Protein AF-A0A1A8DKH9-F1 (afdb_monomer_lite)

Structure (mmCIF, N/CA/C/O backbone):
data_AF-A0A1A8DKH9-F1
#
_entry.id   AF-A0A1A8DKH9-F1
#
loop_
_atom_site.group_PDB
_atom_site.id
_atom_site.type_symbol
_atom_site.label_atom_id
_atom_site.label_alt_id
_atom_site.label_comp_id
_atom_site.label_asym_id
_atom_site.label_entity_id
_atom_site.label_seq_id
_atom_site.pdbx_PDB_ins_code
_atom_site.Cartn_x
_atom_site.Cartn_y
_atom_site.Cartn_z
_atom_site.occupancy
_atom_site.B_iso_or_equiv
_atom_site.auth_seq_id
_atom_site.auth_comp_id
_atom_site.auth_asym_id
_atom_site.auth_atom_id
_atom_site.pdbx_PDB_model_num
ATOM 1 N N . GLN A 1 1 ? 11.384 -16.183 19.700 1.00 51.75 1 GLN A N 1
ATOM 2 C CA . GLN A 1 1 ? 10.561 -16.227 20.930 1.00 51.75 1 GLN A CA 1
ATOM 3 C C . GLN A 1 1 ? 9.870 -14.892 21.208 1.00 51.75 1 GLN A C 1
ATOM 5 O O . GLN A 1 1 ? 8.657 -14.890 21.308 1.00 51.75 1 GLN A O 1
ATOM 10 N N . ASN A 1 2 ? 10.587 -13.758 21.209 1.00 63.50 2 ASN A N 1
ATOM 11 C CA . ASN A 1 2 ? 10.010 -12.430 21.496 1.00 63.50 2 ASN A CA 1
ATOM 12 C C . ASN A 1 2 ? 8.868 -12.003 20.531 1.00 63.50 2 ASN A C 1
ATOM 14 O O . ASN A 1 2 ? 7.828 -11.527 20.964 1.00 63.50 2 ASN A O 1
ATOM 18 N N . LEU A 1 3 ? 9.007 -12.283 19.227 1.00 67.25 3 LEU A N 1
ATOM 19 C CA . LEU A 1 3 ? 8.018 -11.900 18.202 1.00 67.25 3 LEU A CA 1
ATOM 20 C C . LEU A 1 3 ? 6.673 -12.638 18.300 1.00 67.25 3 LEU A C 1
ATOM 22 O O . LEU A 1 3 ? 5.627 -12.059 18.020 1.00 67.25 3 LEU A O 1
ATOM 26 N N . TYR A 1 4 ? 6.703 -13.912 18.695 1.00 71.00 4 TYR A N 1
ATOM 27 C CA . TYR A 1 4 ? 5.496 -14.720 18.875 1.00 71.00 4 TYR A CA 1
ATOM 28 C C . TYR A 1 4 ? 4.674 -14.195 20.061 1.00 71.00 4 TYR A C 1
ATOM 30 O O . TYR A 1 4 ? 3.464 -14.017 19.946 1.00 71.00 4 TYR A O 1
ATOM 38 N N . CYS A 1 5 ? 5.357 -13.816 21.147 1.00 83.56 5 CYS A N 1
ATOM 39 C CA . CYS A 1 5 ? 4.724 -13.190 22.302 1.00 83.56 5 CYS A CA 1
ATOM 40 C C . CYS A 1 5 ? 4.046 -11.859 21.938 1.00 83.56 5 CYS A C 1
ATOM 42 O O . CYS A 1 5 ? 2.943 -11.597 22.407 1.00 83.56 5 CYS A O 1
ATOM 44 N N . SER A 1 6 ? 4.653 -11.031 21.075 1.00 86.69 6 SER A N 1
ATOM 45 C CA . SER A 1 6 ? 4.045 -9.760 20.648 1.00 86.69 6 SER A CA 1
ATOM 46 C C . SER A 1 6 ? 2.695 -9.946 19.949 1.00 86.69 6 SER A C 1
ATOM 48 O O . SER A 1 6 ? 1.770 -9.174 20.196 1.00 86.69 6 SER A O 1
ATOM 50 N N . TRP A 1 7 ? 2.563 -10.964 19.094 1.00 90.75 7 TRP A N 1
ATOM 51 C CA . TRP A 1 7 ? 1.296 -11.264 18.422 1.00 90.75 7 TRP A CA 1
ATOM 52 C C . TRP A 1 7 ? 0.216 -11.714 19.409 1.00 90.75 7 TRP A C 1
ATOM 54 O O . TRP A 1 7 ? -0.883 -11.160 19.402 1.00 90.75 7 TRP A O 1
ATOM 64 N N . GLU A 1 8 ? 0.535 -12.667 20.289 1.00 92.25 8 GLU A N 1
ATOM 65 C CA . GLU A 1 8 ? -0.415 -13.165 21.293 1.00 92.25 8 GLU A CA 1
ATOM 66 C C . GLU A 1 8 ? -0.870 -12.056 22.246 1.00 92.25 8 GLU A C 1
ATOM 68 O O . GLU A 1 8 ? -2.050 -11.981 22.586 1.00 92.25 8 GLU A O 1
ATOM 73 N N . LEU A 1 9 ? 0.037 -11.153 22.631 1.00 93.06 9 LEU A N 1
ATOM 74 C CA . LEU A 1 9 ? -0.292 -10.000 23.467 1.00 93.06 9 LEU A CA 1
ATOM 75 C C . LEU A 1 9 ? -1.238 -9.027 22.759 1.00 93.06 9 LEU A C 1
ATOM 77 O O . LEU A 1 9 ? -2.206 -8.582 23.371 1.00 93.06 9 LEU A O 1
ATOM 81 N N . ILE A 1 10 ? -1.001 -8.721 21.479 1.00 93.00 10 ILE A N 1
ATOM 82 C CA . ILE A 1 10 ? -1.874 -7.835 20.694 1.00 93.00 10 ILE A CA 1
ATOM 83 C C . ILE A 1 10 ? -3.260 -8.468 20.487 1.00 93.00 10 ILE A C 1
ATOM 85 O O . ILE A 1 10 ? -4.271 -7.783 20.640 1.00 93.00 10 ILE A O 1
ATOM 89 N N . GLN A 1 11 ? -3.331 -9.775 20.218 1.00 92.75 11 GLN A N 1
ATOM 90 C CA . GLN A 1 11 ? -4.607 -10.495 20.126 1.00 92.75 11 GLN A CA 1
ATOM 91 C C . GLN A 1 11 ? -5.348 -10.577 21.465 1.00 92.75 11 GLN A C 1
ATOM 93 O O . GLN A 1 11 ? -6.572 -10.462 21.518 1.00 92.75 11 GLN A O 1
ATOM 98 N N . LEU A 1 12 ? -4.634 -10.818 22.566 1.00 94.56 12 LEU A N 1
ATOM 99 C CA . LEU A 1 12 ? -5.246 -10.841 23.891 1.00 94.56 12 LEU A CA 1
ATOM 100 C C . LEU A 1 12 ? -5.779 -9.452 24.250 1.00 94.56 12 LEU A C 1
ATOM 102 O O . LEU A 1 12 ? -6.905 -9.333 24.734 1.00 94.56 12 LEU A O 1
ATOM 106 N N . TRP A 1 13 ? -4.993 -8.411 23.971 1.00 95.62 13 TRP A N 1
ATOM 107 C CA . TRP A 1 13 ? -5.396 -7.024 24.151 1.00 95.62 13 TRP A CA 1
ATOM 108 C C . TRP A 1 13 ? -6.662 -6.695 23.355 1.00 95.62 13 TRP A C 1
ATOM 110 O O . TRP A 1 13 ? -7.590 -6.145 23.944 1.00 95.62 13 TRP A O 1
ATOM 120 N N . SER A 1 14 ? -6.760 -7.082 22.076 1.00 94.00 14 SER A N 1
ATOM 121 C CA . SER A 1 14 ? -7.948 -6.782 21.262 1.00 94.00 14 SER A CA 1
ATOM 122 C C . SER A 1 14 ? -9.213 -7.407 21.851 1.00 94.00 14 SER A C 1
ATOM 124 O O . SER A 1 14 ? -10.226 -6.729 22.022 1.00 94.00 14 SER A O 1
ATOM 126 N N . LYS A 1 15 ? -9.135 -8.673 22.278 1.00 93.81 15 LYS A N 1
ATOM 127 C CA . LYS A 1 15 ? -10.252 -9.381 22.919 1.00 93.81 15 LYS A CA 1
ATOM 128 C C . LYS A 1 15 ? -10.643 -8.767 24.261 1.00 93.81 15 LYS A C 1
ATOM 130 O O . LYS A 1 15 ? -11.828 -8.707 24.584 1.00 93.81 15 LYS A O 1
ATOM 135 N N . LEU A 1 16 ? -9.671 -8.332 25.065 1.00 94.44 16 LEU A N 1
ATOM 136 C CA . LEU A 1 16 ? -9.943 -7.637 26.326 1.00 94.44 16 LEU A CA 1
ATOM 137 C C . LEU A 1 16 ? -10.576 -6.267 26.076 1.00 94.44 16 LEU A C 1
ATOM 139 O O . LEU A 1 16 ? -11.560 -5.936 26.732 1.00 94.44 16 LEU A O 1
ATOM 143 N N . GLN A 1 17 ? -10.079 -5.515 25.094 1.00 94.12 17 GLN A N 1
ATOM 144 C CA . GLN A 1 17 ? -10.645 -4.228 24.705 1.00 94.12 17 GLN A CA 1
ATOM 145 C C . GLN A 1 17 ? -12.105 -4.381 24.268 1.00 94.12 17 GLN A C 1
ATOM 147 O O . GLN A 1 17 ? -12.947 -3.635 24.750 1.00 94.12 17 GLN A O 1
ATOM 152 N N . ARG A 1 18 ? -12.431 -5.401 23.461 1.00 92.12 18 ARG A N 1
ATOM 153 C CA . ARG A 1 18 ? -13.813 -5.718 23.047 1.00 92.12 18 ARG A CA 1
ATOM 154 C C . ARG A 1 18 ? -14.735 -6.100 24.205 1.00 92.12 18 ARG A C 1
ATOM 156 O O . ARG A 1 18 ? -15.941 -5.884 24.125 1.00 92.12 18 ARG A O 1
ATOM 163 N N . LYS A 1 19 ? -14.186 -6.675 25.280 1.00 93.81 19 LYS A N 1
ATOM 164 C CA . LYS A 1 19 ? -14.940 -6.974 26.510 1.00 93.81 19 LYS A CA 1
ATOM 165 C C . LYS A 1 19 ? -15.157 -5.740 27.381 1.00 93.81 19 LYS A C 1
ATOM 167 O O . LYS A 1 19 ? -16.185 -5.661 28.045 1.00 93.81 19 LYS A O 1
ATOM 172 N N . LEU A 1 20 ? -14.189 -4.826 27.414 1.00 94.62 20 LEU A N 1
ATOM 173 C CA . LEU A 1 20 ? -14.280 -3.571 28.164 1.00 94.62 20 LEU A CA 1
ATOM 174 C C . LEU A 1 20 ? -15.205 -2.567 27.471 1.00 94.62 20 LEU A C 1
ATOM 176 O O . LEU A 1 20 ? -15.990 -1.901 28.138 1.00 94.62 20 LEU A O 1
ATOM 180 N N . ASP A 1 21 ? -15.118 -2.481 26.147 1.00 93.75 21 ASP A N 1
ATOM 181 C CA . ASP A 1 21 ? -15.913 -1.595 25.308 1.00 93.75 21 ASP A CA 1
ATOM 182 C C . ASP A 1 21 ? -16.358 -2.330 24.024 1.00 93.75 21 ASP A C 1
ATOM 184 O O . ASP A 1 21 ? -15.535 -2.607 23.143 1.00 93.75 21 ASP A O 1
ATOM 188 N N . PRO A 1 22 ? -17.661 -2.646 23.885 1.00 92.06 22 PRO A N 1
ATOM 189 C CA . PRO A 1 22 ? -18.209 -3.284 22.689 1.00 92.06 22 PRO A CA 1
ATOM 190 C C . PRO A 1 22 ? -18.230 -2.390 21.439 1.00 92.06 22 PRO A C 1
ATOM 192 O O . PRO A 1 22 ? -18.596 -2.869 20.362 1.00 92.06 22 PRO A O 1
ATOM 195 N N . SER A 1 23 ? -17.879 -1.105 21.538 1.00 95.19 23 SER A N 1
ATOM 196 C CA . SER A 1 23 ? -17.843 -0.193 20.392 1.00 95.19 23 SER A CA 1
ATOM 197 C C . SER A 1 23 ? -16.706 -0.543 19.428 1.00 95.19 23 SER A C 1
ATOM 199 O O . SER A 1 23 ? -15.529 -0.551 19.793 1.00 95.19 23 SER A O 1
ATOM 201 N N . LEU A 1 24 ? -17.047 -0.807 18.161 1.00 93.81 24 LEU A N 1
ATOM 202 C CA . LEU A 1 24 ? -16.052 -1.025 17.102 1.00 93.81 24 LEU A CA 1
ATOM 203 C C . LEU A 1 24 ? -15.250 0.245 16.813 1.00 93.81 24 LEU A C 1
ATOM 205 O O . LEU A 1 24 ? -14.036 0.173 16.669 1.00 93.81 24 LEU A O 1
ATOM 209 N N . VAL A 1 25 ? -15.903 1.409 16.807 1.00 94.81 25 VAL A N 1
ATOM 210 C CA . VAL A 1 25 ? -15.247 2.705 16.570 1.00 94.81 25 VAL A CA 1
ATOM 211 C C . VAL A 1 25 ? -14.159 2.964 17.617 1.00 94.81 25 VAL A C 1
ATOM 213 O O . VAL A 1 25 ? -13.051 3.360 17.270 1.00 94.81 25 VAL A O 1
ATOM 216 N N . SER A 1 26 ? -14.445 2.652 18.884 1.00 94.81 26 SER A N 1
ATOM 217 C CA . SER A 1 26 ? -13.482 2.765 19.987 1.00 94.81 26 SER A CA 1
ATOM 218 C C . SER A 1 26 ? -12.284 1.827 19.804 1.00 94.81 26 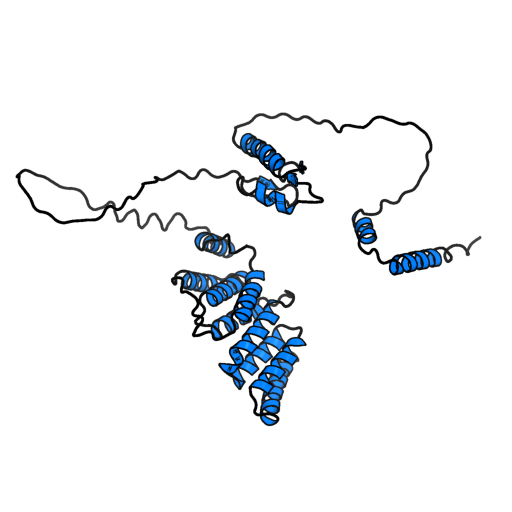SER A C 1
ATOM 220 O O . SER A 1 26 ? -11.138 2.248 19.968 1.00 94.81 26 SER A O 1
ATOM 222 N N . LEU A 1 27 ? -12.513 0.568 19.398 1.00 95.81 27 LEU A N 1
ATOM 223 C CA . LEU A 1 27 ? -11.420 -0.358 19.077 1.00 95.81 27 LEU A CA 1
ATOM 224 C C . LEU A 1 27 ? -10.543 0.191 17.942 1.00 95.81 27 LEU A C 1
ATOM 226 O O . LEU A 1 27 ? -9.319 0.194 18.072 1.00 95.81 27 LEU A O 1
ATOM 230 N N . LEU A 1 28 ? -11.158 0.657 16.854 1.00 97.12 28 LEU A N 1
ATOM 231 C CA . LEU A 1 28 ? -10.451 1.195 15.693 1.00 97.12 28 LEU A CA 1
ATOM 232 C C . LEU A 1 28 ? -9.591 2.407 16.071 1.00 97.12 28 LEU A C 1
ATOM 234 O O . LEU A 1 28 ? -8.404 2.436 15.749 1.00 97.12 28 LEU A O 1
ATOM 238 N N . GLU A 1 29 ? -10.142 3.351 16.837 1.00 96.44 29 GLU A N 1
ATOM 239 C CA . GLU A 1 29 ? -9.404 4.518 17.328 1.00 96.44 29 GLU A CA 1
ATOM 240 C C . GLU A 1 29 ? -8.199 4.103 18.185 1.00 96.44 29 GLU A C 1
ATOM 242 O O . GLU A 1 29 ? -7.089 4.612 18.011 1.00 96.44 29 GLU A O 1
ATOM 247 N N . ARG A 1 30 ? -8.371 3.113 19.069 1.00 96.69 30 ARG A N 1
ATOM 248 C CA . ARG A 1 30 ? -7.267 2.564 19.867 1.00 96.69 30 ARG A CA 1
ATOM 249 C C . ARG A 1 30 ? -6.204 1.886 19.008 1.00 96.69 30 ARG A C 1
ATOM 251 O O . ARG A 1 30 ? -5.015 2.066 19.272 1.00 96.69 30 ARG A O 1
ATOM 258 N N . CYS A 1 31 ? -6.597 1.132 17.983 1.00 97.38 31 CYS A N 1
ATOM 259 C CA . CYS A 1 31 ? -5.653 0.530 17.046 1.00 97.38 31 CYS A CA 1
ATOM 260 C C . CYS A 1 31 ? -4.846 1.596 16.295 1.00 97.38 31 CYS A C 1
ATOM 262 O O . CYS A 1 31 ? -3.631 1.442 16.169 1.00 97.38 31 CYS A O 1
ATOM 264 N N . LEU A 1 32 ? -5.475 2.693 15.861 1.00 97.06 32 LEU A N 1
ATOM 265 C CA . LEU A 1 32 ? -4.779 3.818 15.231 1.00 97.06 32 LEU A CA 1
ATOM 266 C C . LEU A 1 32 ? -3.826 4.525 16.206 1.00 97.06 32 LEU A C 1
ATOM 268 O O . LEU A 1 32 ? -2.687 4.806 15.841 1.00 97.06 32 LEU A O 1
ATOM 272 N N . GLN A 1 33 ? -4.224 4.733 17.466 1.00 96.56 33 GLN A N 1
ATOM 273 C CA . GLN A 1 33 ? -3.348 5.295 18.506 1.00 96.56 33 GLN A CA 1
ATOM 274 C C . GLN A 1 33 ? -2.107 4.420 18.748 1.00 96.56 33 GLN A C 1
ATOM 276 O O . GLN A 1 33 ? -0.984 4.926 18.796 1.00 96.56 33 GLN A O 1
ATOM 281 N N . LEU A 1 34 ? -2.280 3.097 18.856 1.00 95.81 34 LEU A N 1
ATOM 282 C CA . LEU A 1 34 ? -1.156 2.159 18.963 1.00 95.81 34 LEU A CA 1
ATOM 283 C C . LEU A 1 34 ? -0.295 2.173 17.694 1.00 95.81 34 LEU A C 1
ATOM 285 O O . LEU A 1 34 ? 0.937 2.177 17.772 1.00 95.81 34 LEU A O 1
ATOM 289 N N . GLY A 1 35 ? -0.939 2.239 16.529 1.00 95.50 35 GLY A N 1
ATOM 290 C CA . GLY A 1 35 ? -0.279 2.359 15.239 1.00 95.50 35 GLY A CA 1
ATOM 291 C C . GLY A 1 35 ? 0.550 3.634 15.122 1.00 95.50 35 GLY A C 1
ATOM 292 O O . GLY A 1 35 ? 1.656 3.596 14.595 1.00 95.50 35 GLY A O 1
ATOM 293 N N . ALA A 1 36 ? 0.093 4.754 15.683 1.00 94.38 36 ALA A N 1
ATOM 294 C CA . ALA A 1 36 ? 0.827 6.014 15.681 1.00 94.38 36 ALA A CA 1
ATOM 295 C C . ALA A 1 36 ? 2.201 5.886 16.365 1.00 94.38 36 ALA A C 1
ATOM 297 O O . ALA A 1 36 ? 3.188 6.430 15.862 1.00 94.38 36 ALA A O 1
ATOM 298 N N . ILE A 1 37 ? 2.264 5.116 17.454 1.00 93.62 37 ILE A N 1
ATOM 299 C CA . ILE A 1 37 ? 3.459 4.925 18.288 1.00 93.62 37 ILE A CA 1
ATOM 300 C C . ILE A 1 37 ? 4.364 3.811 17.739 1.00 93.62 37 ILE A C 1
ATOM 302 O O . ILE A 1 37 ? 5.585 3.854 17.916 1.00 93.62 37 ILE A O 1
ATOM 306 N N . ALA A 1 38 ? 3.793 2.812 17.063 1.00 91.62 38 ALA A N 1
ATOM 307 C CA . ALA A 1 38 ? 4.540 1.684 16.524 1.00 91.62 38 ALA A CA 1
ATOM 308 C C . ALA A 1 38 ? 5.571 2.125 15.463 1.00 91.62 38 ALA A C 1
ATOM 310 O O . ALA A 1 38 ? 5.253 2.819 14.497 1.00 91.62 38 ALA A O 1
ATOM 311 N N . LYS A 1 39 ? 6.823 1.677 15.638 1.00 88.75 39 LYS A N 1
ATOM 312 C CA . LYS A 1 39 ? 7.966 2.013 14.762 1.00 88.75 39 LYS A CA 1
ATOM 313 C C . LYS A 1 39 ? 8.414 0.877 13.844 1.00 88.75 39 LYS A C 1
ATOM 315 O O . LYS A 1 39 ? 9.350 1.044 13.073 1.00 88.75 39 LYS A O 1
ATOM 320 N N . THR A 1 40 ? 7.779 -0.286 13.943 1.00 90.25 40 THR A N 1
ATOM 321 C CA . THR A 1 40 ? 8.167 -1.484 13.191 1.00 90.25 40 THR A CA 1
ATOM 322 C C . THR A 1 40 ? 7.037 -1.913 12.270 1.00 90.25 40 THR A C 1
ATOM 324 O O . THR A 1 40 ? 5.881 -1.945 12.704 1.00 90.25 40 THR A O 1
ATOM 327 N N . VAL A 1 41 ? 7.386 -2.367 11.068 1.00 91.31 41 VAL A N 1
ATOM 328 C CA . VAL A 1 41 ? 6.445 -2.929 10.089 1.00 91.31 41 VAL A CA 1
ATOM 329 C C . VAL A 1 41 ? 5.598 -4.059 10.691 1.00 91.31 41 VAL A C 1
ATOM 331 O O . VAL A 1 41 ? 4.383 -4.097 10.520 1.00 91.31 41 VAL A O 1
ATOM 334 N N . GLN A 1 42 ? 6.224 -4.947 11.463 1.00 90.19 42 GLN A N 1
ATOM 335 C CA . GLN A 1 42 ? 5.576 -6.135 12.016 1.00 90.19 42 GLN A CA 1
ATOM 336 C C . GLN A 1 42 ? 4.451 -5.826 13.018 1.00 90.19 42 GLN A C 1
ATOM 338 O O . GLN A 1 42 ? 3.356 -6.366 12.883 1.00 90.19 42 GLN A O 1
ATOM 343 N N . HIS A 1 43 ? 4.681 -4.946 14.002 1.00 92.38 43 HIS A N 1
ATOM 344 C CA . HIS A 1 43 ? 3.635 -4.581 14.971 1.00 92.38 43 HIS A CA 1
ATOM 345 C C . HIS A 1 43 ? 2.451 -3.869 14.299 1.00 92.38 43 HIS A C 1
ATOM 347 O O . HIS A 1 43 ? 1.306 -4.095 14.682 1.00 92.38 43 HIS A O 1
ATOM 353 N N . LEU A 1 44 ? 2.703 -3.064 13.262 1.00 94.88 44 LEU A N 1
ATOM 354 C CA . LEU A 1 44 ? 1.636 -2.452 12.468 1.00 94.88 44 LEU A CA 1
ATOM 355 C C . LEU A 1 44 ? 0.832 -3.506 11.694 1.00 94.88 44 LEU A C 1
ATOM 357 O O . LEU A 1 44 ? -0.394 -3.458 11.705 1.00 94.88 44 LEU A O 1
ATOM 361 N N . LEU A 1 45 ? 1.491 -4.507 11.098 1.00 94.06 45 LEU A N 1
ATOM 362 C CA . LEU A 1 45 ? 0.808 -5.634 10.447 1.00 94.06 45 LEU A CA 1
ATOM 363 C C . LEU A 1 45 ? -0.047 -6.450 11.426 1.00 94.06 45 LEU A C 1
ATOM 365 O O . LEU A 1 45 ? -1.123 -6.918 11.057 1.00 94.06 45 LEU A O 1
ATOM 369 N N . TYR A 1 46 ? 0.391 -6.610 12.675 1.00 94.88 46 TYR A N 1
ATOM 370 C CA . TYR A 1 46 ? -0.423 -7.246 13.712 1.00 94.88 46 TYR A CA 1
ATOM 371 C C . TYR A 1 46 ? -1.684 -6.447 14.036 1.00 94.88 46 TYR A C 1
ATOM 373 O O . TYR A 1 46 ? -2.756 -7.039 14.149 1.00 94.88 46 TYR A O 1
ATOM 381 N N . LEU A 1 47 ? -1.586 -5.119 14.115 1.00 96.81 47 LEU A N 1
ATOM 382 C CA . LEU A 1 47 ? -2.756 -4.260 14.297 1.00 96.81 47 LEU A CA 1
ATOM 383 C C . LEU A 1 47 ? -3.717 -4.352 13.105 1.00 96.81 47 LEU A C 1
ATOM 385 O O . LEU A 1 47 ? -4.913 -4.511 13.324 1.00 96.81 47 LEU A O 1
ATOM 389 N N . VAL A 1 48 ? -3.210 -4.356 11.867 1.00 97.00 48 VAL A N 1
ATOM 390 C CA . VAL A 1 48 ? -4.041 -4.565 10.665 1.00 97.00 48 VAL A CA 1
ATOM 391 C C . VAL A 1 48 ? -4.800 -5.893 10.744 1.00 97.00 48 VAL A C 1
ATOM 393 O O . VAL A 1 48 ? -6.011 -5.920 10.554 1.00 97.00 48 VAL A O 1
ATOM 396 N N . ARG A 1 49 ? -4.125 -6.992 11.108 1.00 95.88 49 ARG A N 1
ATOM 397 C CA . ARG A 1 49 ? -4.777 -8.306 11.259 1.00 95.88 49 ARG A CA 1
ATOM 398 C C . ARG A 1 49 ? -5.835 -8.323 12.363 1.00 95.88 49 ARG A C 1
ATOM 400 O O . ARG A 1 49 ? -6.869 -8.965 12.197 1.00 95.88 49 ARG A O 1
ATOM 407 N N . VAL A 1 50 ? -5.591 -7.638 13.483 1.00 96.19 50 VAL A N 1
ATOM 408 C CA . VAL A 1 50 ? -6.592 -7.480 14.550 1.00 96.19 50 VAL A CA 1
ATOM 409 C C . VAL A 1 50 ? -7.814 -6.733 14.034 1.00 96.19 50 VAL A C 1
ATOM 411 O O . VAL A 1 50 ? -8.927 -7.207 14.231 1.00 96.19 50 VAL A O 1
ATOM 414 N N . ILE A 1 51 ? -7.615 -5.609 13.342 1.00 96.75 51 ILE A N 1
ATOM 415 C CA . ILE A 1 51 ? -8.714 -4.825 12.774 1.00 96.75 51 ILE A CA 1
ATOM 416 C C . ILE A 1 51 ? -9.536 -5.682 11.806 1.00 96.75 51 ILE A C 1
ATOM 418 O O . ILE A 1 51 ? -10.753 -5.742 11.938 1.00 96.75 51 ILE A O 1
ATOM 422 N N . GLN A 1 52 ? -8.880 -6.402 10.893 1.00 94.88 52 GLN A N 1
ATOM 423 C CA . GLN A 1 52 ? -9.553 -7.300 9.950 1.00 94.88 52 GLN A CA 1
ATOM 424 C C . GLN A 1 52 ? -10.351 -8.409 10.652 1.00 94.88 52 GLN A C 1
ATOM 426 O O . GLN A 1 52 ? -11.421 -8.775 10.183 1.00 94.88 52 GLN A O 1
ATOM 431 N N . THR A 1 53 ? -9.851 -8.931 11.777 1.00 94.19 53 THR A N 1
ATOM 432 C CA . THR A 1 53 ? -10.520 -10.007 12.530 1.00 94.19 53 THR A CA 1
ATOM 433 C C . THR A 1 53 ? -11.717 -9.501 13.337 1.00 94.19 53 THR A C 1
ATOM 435 O O . THR A 1 53 ? -12.699 -10.218 13.485 1.00 94.19 53 THR A O 1
ATOM 438 N N . GLU A 1 54 ? -11.630 -8.298 13.907 1.00 94.06 54 GLU A N 1
ATOM 439 C CA . GLU A 1 54 ? -12.626 -7.797 14.865 1.00 94.06 54 GLU A CA 1
ATOM 440 C C . GLU A 1 54 ? -13.659 -6.848 14.239 1.00 94.06 54 GLU A C 1
ATOM 442 O O . GLU A 1 54 ? -14.754 -6.706 14.781 1.00 94.06 54 GLU A O 1
ATOM 447 N N . ALA A 1 55 ? -13.309 -6.164 13.144 1.00 93.62 55 ALA A N 1
ATOM 448 C CA . ALA A 1 55 ? -14.125 -5.114 12.530 1.00 93.62 55 ALA A CA 1
ATOM 449 C C . ALA A 1 55 ? -14.450 -5.347 11.044 1.00 93.62 55 ALA A C 1
ATOM 451 O O . ALA A 1 55 ? -15.247 -4.583 10.497 1.00 93.62 55 ALA A O 1
ATOM 452 N N . GLU A 1 56 ? -13.868 -6.371 10.407 1.00 93.38 56 GLU A N 1
ATOM 453 C CA . GLU A 1 56 ? -14.146 -6.761 9.015 1.00 93.38 56 GLU A CA 1
ATOM 454 C C . GLU A 1 56 ? -14.152 -5.539 8.064 1.00 93.38 56 GLU A C 1
ATOM 456 O O . GLU A 1 56 ? -13.214 -4.733 8.085 1.00 93.38 56 GLU A O 1
ATOM 461 N N . ASP A 1 57 ? -15.214 -5.360 7.272 1.00 91.44 57 ASP A N 1
ATOM 462 C CA . ASP A 1 57 ? -15.358 -4.277 6.292 1.00 91.44 57 ASP A CA 1
ATOM 463 C C . ASP A 1 57 ? -15.326 -2.877 6.928 1.00 91.44 57 ASP A C 1
ATOM 465 O O . ASP A 1 57 ? -14.775 -1.935 6.356 1.00 91.44 57 ASP A O 1
ATOM 469 N N . GLN A 1 58 ? -15.846 -2.726 8.153 1.00 93.38 58 GLN A N 1
ATOM 470 C CA . GLN A 1 58 ? -15.830 -1.442 8.873 1.00 93.38 58 GLN A CA 1
ATOM 471 C C . GLN A 1 58 ? -14.407 -1.029 9.280 1.00 93.38 58 GLN A C 1
ATOM 473 O O . GLN A 1 58 ? -14.138 0.143 9.539 1.00 93.38 58 GLN A O 1
ATOM 478 N N . GLY A 1 59 ? -13.485 -1.993 9.339 1.00 96.12 59 GLY A N 1
ATOM 479 C CA . GLY A 1 59 ? -12.080 -1.779 9.656 1.00 96.12 59 GLY A CA 1
ATOM 480 C C . GLY A 1 59 ? -11.194 -1.465 8.450 1.00 96.12 59 GLY A C 1
ATOM 481 O O . GLY A 1 59 ? -10.006 -1.179 8.641 1.00 96.12 59 GLY A O 1
ATOM 482 N N . VAL A 1 60 ? -11.718 -1.512 7.219 1.00 96.44 60 VAL A N 1
ATOM 483 C CA . VAL A 1 60 ? -10.911 -1.332 6.000 1.00 96.44 60 VAL A CA 1
ATOM 484 C C . VAL A 1 60 ? -10.199 0.028 5.965 1.00 96.44 60 VAL A C 1
ATOM 486 O O . VAL A 1 60 ? -8.982 0.020 5.763 1.00 96.44 60 VAL A O 1
ATOM 489 N N . PRO A 1 61 ? -10.848 1.180 6.246 1.00 97.06 61 PRO A N 1
ATOM 490 C CA . PRO A 1 61 ? -10.161 2.474 6.231 1.00 97.06 61 PRO A CA 1
ATOM 491 C C . PRO A 1 61 ? -8.979 2.538 7.206 1.00 97.06 61 PRO A C 1
ATOM 493 O O . PRO A 1 61 ? -7.875 2.913 6.820 1.00 97.06 61 PRO A O 1
ATOM 496 N N . CYS A 1 62 ? -9.170 2.083 8.448 1.00 97.94 62 CYS A N 1
ATOM 497 C CA . CYS A 1 62 ? -8.104 2.059 9.454 1.00 97.94 62 CYS A CA 1
ATOM 498 C C . CYS A 1 62 ? -6.978 1.086 9.075 1.00 97.94 62 CYS A C 1
ATOM 500 O O . CYS A 1 62 ? -5.802 1.369 9.294 1.00 97.94 62 CYS A O 1
ATOM 502 N N . SER A 1 63 ? -7.325 -0.060 8.482 1.00 98.25 63 SER A N 1
ATOM 503 C CA . SER A 1 63 ? -6.342 -1.029 7.989 1.00 98.25 63 SER A CA 1
ATOM 504 C C . SER A 1 63 ? -5.475 -0.425 6.887 1.00 98.25 63 SER A C 1
ATOM 506 O O . SER A 1 63 ? -4.252 -0.555 6.929 1.00 98.25 63 SER A O 1
ATOM 508 N N . VAL A 1 64 ? -6.095 0.283 5.935 1.00 98.12 64 VAL A N 1
ATOM 509 C CA . VAL A 1 64 ? -5.380 0.981 4.863 1.00 98.12 64 VAL A CA 1
ATOM 510 C C . VAL A 1 64 ? -4.489 2.085 5.430 1.00 98.12 64 VAL A C 1
ATOM 512 O O . VAL A 1 64 ? -3.326 2.155 5.047 1.00 98.12 64 VAL A O 1
ATOM 515 N N . GLU A 1 65 ? -4.964 2.886 6.385 1.00 98.19 65 GLU A N 1
ATOM 516 C CA . GLU A 1 65 ? -4.160 3.928 7.045 1.00 98.19 65 GLU A CA 1
ATOM 517 C C . GLU A 1 65 ? -2.887 3.357 7.694 1.00 98.19 65 GLU A C 1
ATOM 519 O O . GLU A 1 65 ? -1.779 3.866 7.489 1.00 98.19 65 GLU A O 1
ATOM 524 N N . LEU A 1 66 ? -3.004 2.230 8.400 1.00 98.00 66 LEU A N 1
ATOM 525 C CA . LEU A 1 66 ? -1.840 1.537 8.953 1.00 98.00 66 LEU A CA 1
ATOM 526 C C . LEU A 1 66 ? -0.915 0.990 7.855 1.00 98.00 66 LEU A C 1
ATOM 528 O O . LEU A 1 66 ? 0.306 1.074 8.001 1.00 98.00 66 LEU A O 1
ATOM 532 N N . CYS A 1 67 ? -1.453 0.470 6.747 1.00 98.00 67 CYS A N 1
ATOM 533 C CA . CYS A 1 67 ? -0.656 0.055 5.588 1.00 98.00 67 CYS A CA 1
ATOM 534 C C . CYS A 1 67 ? 0.116 1.225 4.959 1.00 98.00 67 CYS A C 1
ATOM 536 O O . CYS A 1 67 ? 1.298 1.065 4.652 1.00 98.00 67 CYS A O 1
ATOM 538 N N . VAL A 1 68 ? -0.496 2.405 4.827 1.00 97.75 68 VAL A N 1
ATOM 539 C CA . VAL A 1 68 ? 0.187 3.625 4.362 1.00 97.75 68 VAL A CA 1
ATOM 540 C C . VAL A 1 68 ? 1.348 3.965 5.289 1.00 97.75 68 VAL A C 1
ATOM 542 O O . VAL A 1 68 ? 2.475 4.145 4.823 1.00 97.75 68 VAL A O 1
ATOM 545 N N . LYS A 1 69 ? 1.115 3.958 6.606 1.00 96.00 69 LYS A N 1
ATOM 546 C CA . LYS A 1 69 ? 2.177 4.197 7.589 1.00 96.00 69 LYS A CA 1
ATOM 547 C C . LYS A 1 69 ? 3.317 3.188 7.450 1.00 96.00 69 LYS A C 1
ATOM 549 O O . LYS A 1 69 ? 4.479 3.583 7.463 1.00 96.00 69 LYS A O 1
ATOM 554 N N . ILE A 1 70 ? 3.005 1.899 7.291 1.00 95.56 70 ILE A N 1
ATOM 555 C CA . ILE A 1 70 ? 4.010 0.850 7.066 1.00 95.56 70 ILE A CA 1
ATOM 556 C C . ILE A 1 70 ? 4.868 1.171 5.836 1.00 95.56 70 ILE A C 1
ATOM 558 O O . ILE A 1 70 ? 6.096 1.097 5.908 1.00 95.56 70 ILE A O 1
ATOM 562 N N . LEU A 1 71 ? 4.234 1.537 4.720 1.00 94.88 71 LEU A N 1
ATOM 563 C CA . LEU A 1 71 ? 4.921 1.865 3.471 1.00 94.88 71 LEU A CA 1
ATOM 564 C C . LEU A 1 71 ? 5.809 3.113 3.601 1.00 94.88 71 LEU A C 1
ATOM 566 O O . LEU A 1 71 ? 6.820 3.201 2.907 1.00 94.88 71 LEU A O 1
ATOM 570 N N . GLN A 1 72 ? 5.477 4.041 4.498 1.00 94.19 72 GLN A N 1
ATOM 571 C CA . GLN A 1 72 ? 6.255 5.254 4.769 1.00 94.19 72 GLN A CA 1
ATOM 572 C C . GLN A 1 72 ? 7.404 5.053 5.777 1.00 94.19 72 GLN A C 1
ATOM 574 O O . GLN A 1 72 ? 8.266 5.926 5.895 1.00 94.19 72 GLN A O 1
ATOM 579 N N . LEU A 1 73 ? 7.458 3.927 6.501 1.00 91.25 73 LEU A N 1
ATOM 580 C CA . LEU A 1 73 ? 8.561 3.650 7.428 1.00 91.25 73 LEU A CA 1
ATOM 581 C C . LEU A 1 73 ? 9.905 3.477 6.689 1.00 91.25 73 LEU A C 1
ATOM 583 O O . LEU A 1 73 ? 9.928 2.929 5.579 1.00 91.25 73 LEU A O 1
ATOM 587 N N . PRO A 1 74 ? 11.043 3.854 7.319 1.00 85.62 74 PRO A N 1
ATOM 588 C CA . PRO A 1 74 ? 12.370 3.723 6.723 1.00 85.62 74 PRO A CA 1
ATOM 589 C C . PRO A 1 74 ? 12.635 2.319 6.182 1.00 85.62 74 PRO A C 1
ATOM 591 O O . PRO A 1 74 ? 12.352 1.323 6.852 1.00 85.62 74 PRO A O 1
ATOM 594 N N . LYS A 1 75 ? 13.202 2.252 4.973 1.00 78.38 75 LYS A N 1
ATOM 595 C CA . LYS A 1 75 ? 13.542 1.019 4.249 1.00 78.38 75 LYS A CA 1
ATOM 596 C C . LYS A 1 75 ? 14.740 0.315 4.912 1.00 78.38 75 LYS A C 1
ATOM 598 O O . LYS A 1 75 ? 15.841 0.347 4.385 1.00 78.38 75 LYS A O 1
ATOM 603 N N . GLN A 1 76 ? 14.538 -0.247 6.102 1.00 71.25 76 GLN A N 1
ATOM 604 C CA . GLN A 1 76 ? 15.380 -1.320 6.650 1.00 71.25 76 GLN A CA 1
ATOM 605 C C . GLN A 1 76 ? 14.961 -2.623 5.960 1.00 71.25 76 GLN A C 1
ATOM 607 O O . GLN A 1 76 ? 13.804 -2.675 5.553 1.00 71.25 76 GLN A O 1
ATOM 612 N N . ASP A 1 77 ? 15.862 -3.588 5.751 1.00 68.94 77 ASP A N 1
ATOM 613 C CA . ASP A 1 77 ? 15.760 -4.777 4.867 1.00 68.94 77 ASP A CA 1
ATOM 614 C C . ASP A 1 77 ? 14.526 -5.713 5.064 1.00 68.94 77 ASP A C 1
ATOM 616 O O . ASP A 1 77 ? 14.649 -6.925 5.198 1.00 68.94 77 ASP A O 1
ATOM 620 N N . ASP A 1 78 ? 13.303 -5.182 5.020 1.00 82.50 78 ASP A N 1
ATOM 621 C CA . ASP A 1 78 ? 12.027 -5.872 5.239 1.00 82.50 78 ASP A CA 1
ATOM 622 C C . ASP A 1 78 ? 11.232 -5.980 3.925 1.00 82.50 78 ASP A C 1
ATOM 624 O O . ASP A 1 78 ? 10.032 -5.687 3.874 1.00 82.50 78 ASP A O 1
ATOM 628 N N . SER A 1 79 ? 11.903 -6.322 2.821 1.00 87.06 79 SER A N 1
ATOM 629 C CA . SER A 1 79 ? 11.257 -6.409 1.500 1.00 87.06 79 SER A CA 1
ATOM 630 C C . SER A 1 79 ? 10.080 -7.400 1.498 1.00 87.06 79 SER A C 1
ATOM 632 O O . SER A 1 79 ? 9.012 -7.117 0.951 1.00 87.06 79 SER A O 1
ATOM 634 N N . GLU A 1 80 ? 10.221 -8.519 2.214 1.00 89.81 80 GLU A N 1
ATOM 635 C CA . GLU A 1 80 ? 9.178 -9.542 2.353 1.00 89.81 80 GLU A CA 1
ATOM 636 C C . GLU A 1 80 ? 7.940 -9.020 3.099 1.00 89.81 80 GLU A C 1
ATOM 638 O O . GLU A 1 80 ? 6.809 -9.182 2.636 1.00 89.81 80 GLU A O 1
ATOM 643 N N . LEU A 1 81 ? 8.130 -8.322 4.225 1.00 90.94 81 LEU A N 1
ATOM 644 C CA . LEU A 1 81 ? 7.010 -7.754 4.978 1.00 90.94 81 LEU A CA 1
ATOM 645 C C . LEU A 1 81 ? 6.293 -6.666 4.173 1.00 90.94 81 LEU A C 1
ATOM 647 O O . LEU A 1 81 ? 5.066 -6.607 4.182 1.00 90.94 81 LEU A O 1
ATOM 651 N N . ARG A 1 82 ? 7.031 -5.830 3.435 1.00 91.88 82 ARG A N 1
ATOM 652 C CA . ARG A 1 82 ? 6.442 -4.808 2.552 1.00 91.88 82 ARG A CA 1
ATOM 653 C C . ARG A 1 82 ? 5.702 -5.417 1.364 1.00 91.88 82 ARG A C 1
ATOM 655 O O . ARG A 1 82 ? 4.640 -4.923 0.989 1.00 91.88 82 ARG A O 1
ATOM 662 N N . THR A 1 83 ? 6.196 -6.531 0.837 1.00 93.38 83 THR A N 1
ATOM 663 C CA . THR A 1 83 ? 5.469 -7.337 -0.150 1.00 93.38 83 THR A CA 1
ATOM 664 C C . THR A 1 83 ? 4.156 -7.856 0.441 1.00 93.38 83 THR A C 1
ATOM 666 O O . THR A 1 83 ? 3.098 -7.706 -0.169 1.00 93.38 83 THR A O 1
ATOM 669 N N . SER A 1 84 ? 4.175 -8.363 1.680 1.00 93.62 84 SER A N 1
ATOM 670 C CA . SER A 1 84 ? 2.946 -8.759 2.381 1.00 93.62 84 SER A CA 1
ATOM 671 C C . SER A 1 84 ? 1.968 -7.596 2.560 1.00 93.62 84 SER A C 1
ATOM 673 O O . SER A 1 84 ? 0.764 -7.827 2.525 1.00 93.62 84 SER A O 1
ATOM 675 N N . VAL A 1 85 ? 2.442 -6.360 2.740 1.00 96.19 85 VAL A N 1
ATOM 676 C CA . VAL A 1 85 ? 1.575 -5.171 2.834 1.00 96.19 85 VAL A CA 1
ATOM 677 C C . VAL A 1 85 ? 0.875 -4.906 1.505 1.00 96.19 85 VAL A C 1
ATOM 679 O O . VAL A 1 85 ? -0.326 -4.660 1.507 1.00 96.19 85 VAL A O 1
ATOM 682 N N . CYS A 1 86 ? 1.584 -5.020 0.379 1.00 96.81 86 CYS A N 1
ATOM 683 C CA . CYS A 1 86 ? 0.991 -4.861 -0.954 1.00 96.81 86 CYS A CA 1
ATOM 684 C C . CYS A 1 86 ? -0.131 -5.885 -1.195 1.00 96.81 86 CYS A C 1
ATOM 686 O O . CYS A 1 86 ? -1.207 -5.521 -1.675 1.00 96.81 86 CYS A O 1
ATOM 688 N N . LYS A 1 87 ? 0.074 -7.141 -0.776 1.00 95.06 87 LYS A N 1
ATOM 689 C CA . LYS A 1 87 ? -0.956 -8.195 -0.822 1.00 95.06 87 LYS A CA 1
ATOM 690 C C . LYS A 1 87 ? -2.146 -7.870 0.072 1.00 95.06 87 LYS A C 1
ATOM 692 O O . LYS A 1 87 ? -3.284 -7.958 -0.372 1.00 95.06 87 LYS A O 1
ATOM 697 N N . THR A 1 88 ? -1.891 -7.433 1.306 1.00 96.62 88 THR A N 1
ATOM 698 C CA . THR A 1 88 ? -2.947 -7.028 2.244 1.00 96.62 88 THR A CA 1
ATOM 699 C C . THR A 1 88 ? -3.807 -5.904 1.669 1.00 96.62 88 THR A C 1
ATOM 701 O O . THR A 1 88 ? -5.027 -6.016 1.681 1.00 96.62 88 THR A O 1
ATOM 704 N N . VAL A 1 89 ? -3.193 -4.854 1.115 1.00 97.75 89 VAL A N 1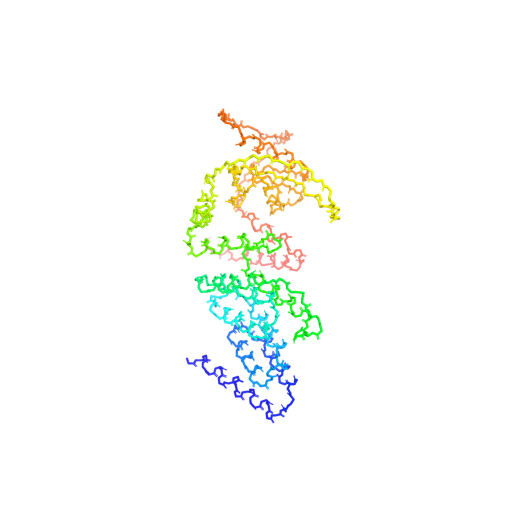
ATOM 705 C CA . VAL A 1 89 ? -3.914 -3.745 0.469 1.00 97.75 89 VAL A CA 1
ATOM 706 C C . VAL A 1 89 ? -4.733 -4.239 -0.725 1.00 97.75 89 VAL A C 1
ATOM 708 O O . VAL A 1 89 ? -5.891 -3.857 -0.865 1.00 97.75 89 VAL A O 1
ATOM 711 N N . SER A 1 90 ? -4.172 -5.134 -1.541 1.00 96.62 90 SER A N 1
ATOM 712 C CA . SER A 1 90 ? -4.880 -5.719 -2.688 1.00 96.62 90 SER A CA 1
ATOM 713 C C . SER A 1 90 ? -6.120 -6.517 -2.266 1.00 96.62 90 SER A C 1
ATOM 715 O O . SER A 1 90 ? -7.149 -6.449 -2.931 1.00 96.62 90 SER A O 1
ATOM 717 N N . CYS A 1 91 ? -6.051 -7.228 -1.135 1.00 95.56 91 CYS A N 1
ATOM 718 C CA . CYS A 1 91 ? -7.201 -7.928 -0.559 1.00 95.56 91 CYS A CA 1
ATOM 719 C C . CYS A 1 91 ? -8.241 -6.976 0.050 1.00 95.56 91 CYS A C 1
ATOM 721 O O . CYS A 1 91 ? -9.427 -7.288 0.028 1.00 95.56 91 CYS A O 1
ATOM 723 N N . LEU A 1 92 ? -7.809 -5.842 0.611 1.00 95.69 92 LEU A N 1
ATOM 724 C CA . LEU A 1 92 ? -8.695 -4.833 1.205 1.00 95.69 92 LEU A CA 1
ATOM 725 C C . LEU A 1 92 ? -9.453 -4.022 0.144 1.00 95.69 92 LEU A C 1
ATOM 727 O O . LEU A 1 92 ? -10.570 -3.583 0.396 1.00 95.69 92 LEU A O 1
ATOM 731 N N . LEU A 1 93 ? -8.847 -3.809 -1.030 1.00 94.06 93 LEU A N 1
ATOM 732 C CA . LEU A 1 93 ? -9.384 -2.971 -2.106 1.00 94.06 93 LEU A CA 1
ATOM 733 C C . LEU A 1 93 ? -9.438 -3.730 -3.450 1.00 94.06 93 LEU A C 1
ATOM 735 O O . LEU A 1 93 ? -8.835 -3.293 -4.432 1.00 94.06 93 LEU A O 1
ATOM 739 N N . PRO A 1 94 ? -10.176 -4.855 -3.541 1.00 92.44 94 PRO A N 1
ATOM 740 C CA . PRO A 1 94 ? -10.158 -5.731 -4.718 1.00 92.44 94 PRO A CA 1
ATOM 741 C C . PRO A 1 94 ? -10.810 -5.116 -5.966 1.00 92.44 94 PRO A C 1
ATOM 743 O O . PRO A 1 94 ? -10.592 -5.594 -7.077 1.00 92.44 94 PRO A O 1
ATOM 746 N N . ASN A 1 95 ? -11.613 -4.065 -5.799 1.00 90.19 95 ASN A N 1
ATOM 747 C CA . ASN A 1 95 ? -12.326 -3.408 -6.896 1.00 90.19 95 ASN A CA 1
ATOM 748 C C . ASN A 1 95 ? -11.582 -2.178 -7.442 1.00 90.19 95 ASN A C 1
ATOM 750 O O . ASN A 1 95 ? -11.952 -1.652 -8.491 1.00 90.19 95 ASN A O 1
ATOM 754 N N . ASP A 1 96 ? -10.526 -1.718 -6.765 1.00 91.69 96 ASP A N 1
ATOM 755 C CA . ASP A 1 96 ? -9.748 -0.558 -7.198 1.00 91.69 96 ASP A CA 1
ATOM 756 C C . ASP A 1 96 ? -8.574 -1.000 -8.076 1.00 91.69 96 ASP A C 1
ATOM 758 O O . ASP A 1 96 ? -7.475 -1.292 -7.604 1.00 91.69 96 ASP A O 1
ATOM 762 N N . LEU A 1 97 ? -8.817 -1.064 -9.387 1.00 91.81 97 LEU A N 1
ATOM 763 C CA . LEU A 1 97 ? -7.831 -1.546 -10.356 1.00 91.81 97 LEU A CA 1
ATOM 764 C C . LEU A 1 97 ? -6.532 -0.723 -10.354 1.00 91.81 97 LEU A C 1
ATOM 766 O O . LEU A 1 97 ? -5.458 -1.281 -10.586 1.00 91.81 97 LEU A O 1
ATOM 770 N N . GLU A 1 98 ? -6.603 0.584 -10.091 1.00 93.06 98 GLU A N 1
ATOM 771 C CA . GLU A 1 98 ? -5.409 1.432 -10.017 1.00 93.06 98 GLU A CA 1
ATOM 772 C C . GLU A 1 98 ? -4.551 1.049 -8.808 1.00 93.06 98 GLU A C 1
ATOM 774 O O . GLU A 1 98 ? -3.337 0.869 -8.945 1.00 93.06 98 GLU A O 1
ATOM 779 N N . VAL A 1 99 ? -5.184 0.856 -7.647 1.00 94.62 99 VAL A N 1
ATOM 780 C CA . VAL A 1 99 ? -4.502 0.386 -6.435 1.00 94.62 99 VAL A CA 1
ATOM 781 C C . VAL A 1 99 ? -3.936 -1.016 -6.641 1.00 94.62 99 VAL A C 1
ATOM 783 O O . VAL A 1 99 ? -2.768 -1.232 -6.326 1.00 94.62 99 VAL A O 1
ATOM 786 N N . LEU A 1 100 ? -4.691 -1.944 -7.239 1.00 95.19 100 LEU A N 1
ATOM 787 C CA . LEU A 1 100 ? -4.208 -3.298 -7.534 1.00 95.19 100 LEU A CA 1
ATOM 788 C C . LEU A 1 100 ? -2.960 -3.287 -8.422 1.00 95.19 100 LEU A C 1
ATOM 790 O O . LEU A 1 100 ? -1.964 -3.938 -8.106 1.00 95.19 100 LEU A O 1
ATOM 794 N N . ARG A 1 101 ? -2.978 -2.514 -9.515 1.00 94.88 101 ARG A N 1
ATOM 795 C CA . ARG A 1 101 ? -1.810 -2.358 -10.397 1.00 94.88 101 ARG A CA 1
ATOM 796 C C . ARG A 1 101 ? -0.626 -1.751 -9.651 1.00 94.88 101 ARG A C 1
ATOM 798 O O . ARG A 1 101 ? 0.504 -2.194 -9.850 1.00 94.88 101 ARG A O 1
ATOM 805 N N . ALA A 1 102 ? -0.871 -0.759 -8.794 1.00 95.88 102 ALA A N 1
ATOM 806 C CA . ALA A 1 102 ? 0.176 -0.120 -8.011 1.00 95.88 102 ALA A CA 1
ATOM 807 C C . ALA A 1 102 ? 0.789 -1.075 -6.973 1.00 95.88 102 ALA A C 1
ATOM 809 O O . ALA A 1 102 ? 2.014 -1.142 -6.858 1.00 95.88 102 ALA A O 1
ATOM 810 N N . CYS A 1 103 ? -0.031 -1.844 -6.254 1.00 97.25 103 CYS A N 1
ATOM 811 C CA . CYS A 1 103 ? 0.415 -2.873 -5.319 1.00 97.25 103 CYS A CA 1
ATOM 812 C C . CYS A 1 103 ? 1.224 -3.964 -6.021 1.00 97.25 103 CYS A C 1
ATOM 814 O O . CYS A 1 103 ? 2.337 -4.248 -5.585 1.00 97.25 103 CYS A O 1
ATOM 816 N N . GLN A 1 104 ? 0.721 -4.513 -7.130 1.00 96.69 104 GLN A N 1
ATOM 817 C CA . GLN A 1 104 ? 1.400 -5.582 -7.864 1.00 96.69 104 GLN A CA 1
ATOM 818 C C . GLN A 1 104 ? 2.744 -5.125 -8.440 1.00 96.69 104 GLN A C 1
ATOM 820 O O . GLN A 1 104 ? 3.741 -5.842 -8.361 1.00 96.69 104 GLN A O 1
ATOM 825 N N . LEU A 1 105 ? 2.797 -3.909 -8.989 1.00 95.81 105 LEU A N 1
ATOM 826 C CA . LEU A 1 105 ? 4.044 -3.328 -9.481 1.00 95.81 105 LEU A CA 1
ATOM 827 C C . LEU A 1 105 ? 5.043 -3.112 -8.338 1.00 95.81 105 LEU A C 1
ATOM 829 O O . LEU A 1 105 ? 6.233 -3.368 -8.493 1.00 95.81 105 LEU A O 1
ATOM 833 N N . THR A 1 106 ? 4.563 -2.650 -7.184 1.00 95.50 106 THR A N 1
ATOM 834 C CA . THR A 1 106 ? 5.411 -2.413 -6.012 1.00 95.50 106 THR A CA 1
ATOM 835 C C . THR A 1 106 ? 5.962 -3.727 -5.458 1.00 95.50 106 THR A C 1
ATOM 837 O O . THR A 1 106 ? 7.153 -3.801 -5.175 1.00 95.50 106 THR A O 1
ATOM 840 N N . GLU A 1 107 ? 5.139 -4.777 -5.381 1.00 95.38 107 GLU A N 1
ATOM 841 C CA . GLU A 1 107 ? 5.569 -6.143 -5.055 1.00 95.38 107 GLU A CA 1
ATOM 842 C C . GLU A 1 107 ? 6.659 -6.635 -6.016 1.00 95.38 107 GLU A C 1
ATOM 844 O O . GLU A 1 107 ? 7.727 -7.046 -5.564 1.00 95.38 107 GLU A O 1
ATOM 849 N N . PHE A 1 108 ? 6.444 -6.515 -7.331 1.00 95.31 108 PHE A N 1
ATOM 850 C CA . PHE A 1 108 ? 7.444 -6.906 -8.327 1.00 95.31 108 PHE A CA 1
ATOM 851 C C . PHE A 1 108 ? 8.769 -6.147 -8.149 1.00 95.31 108 PHE A C 1
ATOM 853 O O . PHE A 1 108 ? 9.840 -6.736 -8.240 1.00 95.31 108 PHE A O 1
ATOM 860 N N . LEU A 1 109 ? 8.728 -4.839 -7.885 1.00 93.19 109 LEU A N 1
ATOM 861 C CA . LEU A 1 109 ? 9.942 -4.031 -7.713 1.00 93.19 109 LEU A CA 1
ATOM 862 C C . LEU A 1 109 ? 10.689 -4.333 -6.406 1.00 93.19 109 LEU A C 1
ATOM 864 O O . LEU A 1 109 ? 11.905 -4.152 -6.346 1.00 93.19 109 LEU A O 1
ATOM 868 N N . LEU A 1 110 ? 9.977 -4.775 -5.368 1.00 91.81 110 LEU A N 1
ATOM 869 C CA . LEU A 1 110 ? 10.553 -5.198 -4.090 1.00 91.81 110 LEU A CA 1
ATOM 870 C C . LEU A 1 110 ? 11.224 -6.577 -4.180 1.00 91.81 110 LEU A C 1
ATOM 872 O O . LEU A 1 110 ? 12.242 -6.809 -3.521 1.00 91.81 110 LEU A O 1
ATOM 876 N N . GLY A 1 111 ? 10.683 -7.472 -5.006 1.00 91.00 111 GLY A N 1
ATOM 877 C CA . GLY A 1 111 ? 11.229 -8.803 -5.251 1.00 91.00 111 GLY A CA 1
ATOM 878 C C . GLY A 1 111 ? 10.852 -9.313 -6.642 1.00 91.00 111 GLY A C 1
ATOM 879 O O . GLY A 1 111 ? 9.838 -10.002 -6.764 1.00 91.00 111 GLY A O 1
ATOM 880 N N . PRO A 1 112 ? 11.652 -9.012 -7.685 1.00 92.69 112 PRO A N 1
ATOM 881 C CA . PRO A 1 112 ? 11.334 -9.414 -9.050 1.00 92.69 112 PRO A CA 1
ATOM 882 C C . PRO A 1 112 ? 11.229 -10.932 -9.173 1.00 92.69 112 PRO A C 1
ATOM 884 O O . PRO A 1 112 ? 12.180 -11.660 -8.888 1.00 92.69 112 PRO A O 1
ATOM 887 N N . SER A 1 113 ? 10.074 -11.413 -9.622 1.00 92.69 113 SER A N 1
ATOM 888 C CA . SER A 1 113 ? 9.831 -12.832 -9.878 1.00 92.69 113 SER A CA 1
ATOM 889 C C . SER A 1 113 ? 8.965 -13.017 -11.121 1.00 92.69 113 SER A C 1
ATOM 891 O O . SER A 1 113 ? 8.196 -12.130 -11.497 1.00 92.69 113 SER A O 1
ATOM 893 N N . GLN A 1 114 ? 9.079 -14.177 -11.769 1.00 92.75 114 GLN A N 1
ATOM 894 C CA . GLN A 1 114 ? 8.267 -14.483 -12.948 1.00 92.75 114 GLN A CA 1
ATOM 895 C C . GLN A 1 114 ? 6.767 -14.507 -12.610 1.00 92.75 114 GLN A C 1
ATOM 897 O O . GLN A 1 114 ? 5.944 -14.021 -13.385 1.00 92.75 114 GLN A O 1
ATOM 902 N N . GLU A 1 115 ? 6.415 -15.031 -11.434 1.00 91.25 115 GLU A N 1
ATOM 903 C CA . GLU A 1 115 ? 5.036 -15.078 -10.938 1.00 91.25 115 GLU A CA 1
ATOM 904 C C . GLU A 1 115 ? 4.461 -13.668 -10.754 1.00 91.25 115 GLU A C 1
ATOM 906 O O . GLU A 1 115 ? 3.404 -13.353 -11.298 1.00 91.25 115 GLU A O 1
ATOM 911 N N . SER A 1 116 ? 5.187 -12.783 -10.057 1.00 90.44 116 SER A N 1
ATOM 912 C CA . SER A 1 116 ? 4.724 -11.411 -9.811 1.00 90.44 116 SER A CA 1
ATOM 913 C C . SER A 1 116 ? 4.620 -10.590 -11.097 1.00 90.44 116 SER A C 1
ATOM 915 O O . SER A 1 116 ? 3.720 -9.755 -11.211 1.00 90.44 116 SER A O 1
ATOM 917 N N . PHE A 1 117 ? 5.487 -10.850 -12.080 1.00 94.19 117 PHE A N 1
ATOM 918 C CA . PHE A 1 117 ? 5.395 -10.243 -13.403 1.00 94.19 117 PHE A CA 1
ATOM 919 C C . PHE A 1 117 ? 4.176 -10.734 -14.184 1.00 94.19 117 PHE A C 1
ATOM 921 O O . PHE A 1 117 ? 3.443 -9.910 -14.715 1.00 94.19 117 PHE A O 1
ATOM 928 N N . THR A 1 118 ? 3.904 -12.040 -14.199 1.00 93.00 118 THR A N 1
ATOM 929 C CA . THR A 1 118 ? 2.738 -12.605 -14.906 1.00 93.00 118 THR A CA 1
ATOM 930 C C . THR A 1 118 ? 1.432 -12.006 -14.372 1.00 93.00 118 THR A C 1
ATOM 932 O O . THR A 1 118 ? 0.626 -11.485 -15.141 1.00 93.00 118 THR A O 1
ATOM 935 N N . CYS A 1 119 ? 1.276 -11.951 -13.045 1.00 92.75 119 CYS A N 1
ATOM 936 C CA . CYS A 1 119 ? 0.136 -11.288 -12.405 1.00 92.75 119 CYS A CA 1
ATOM 937 C C . CYS A 1 119 ? 0.041 -9.793 -12.771 1.00 92.75 119 CYS A C 1
ATOM 939 O O . CYS A 1 119 ? -1.053 -9.258 -12.953 1.00 92.75 119 CYS A O 1
ATOM 941 N N . LEU A 1 120 ? 1.182 -9.101 -12.885 1.00 94.00 120 LEU A N 1
ATOM 942 C CA . LEU A 1 120 ? 1.224 -7.701 -13.311 1.00 94.00 120 LEU A CA 1
ATOM 943 C C . LEU A 1 120 ? 0.715 -7.542 -14.747 1.00 94.00 120 LEU A C 1
ATOM 945 O O . LEU A 1 120 ? -0.087 -6.646 -15.009 1.00 94.00 120 LEU A O 1
ATOM 949 N N . GLU A 1 121 ? 1.139 -8.410 -15.668 1.00 93.38 121 GLU A N 1
ATOM 950 C CA . GLU A 1 121 ? 0.677 -8.370 -17.057 1.00 93.38 121 GLU A CA 1
ATOM 951 C C . GLU A 1 121 ? -0.838 -8.562 -17.156 1.00 93.38 121 GLU A C 1
ATOM 953 O O . GLU A 1 121 ? -1.512 -7.778 -17.827 1.00 93.38 121 GLU A O 1
ATOM 958 N N . GLU A 1 122 ? -1.394 -9.531 -16.429 1.00 92.88 122 GLU A N 1
ATOM 959 C CA . GLU A 1 122 ? -2.838 -9.777 -16.388 1.00 92.88 122 GLU A CA 1
ATOM 960 C C . GLU A 1 122 ? -3.637 -8.554 -15.913 1.00 92.88 122 GLU A C 1
ATOM 962 O O . GLU A 1 122 ? -4.700 -8.252 -16.461 1.00 92.88 122 GLU A O 1
ATOM 967 N N . LEU A 1 123 ? -3.133 -7.813 -14.920 1.00 92.44 123 LEU A N 1
ATOM 968 C CA . LEU A 1 123 ? -3.794 -6.607 -14.408 1.00 92.44 123 LEU A CA 1
ATOM 969 C C . LEU A 1 123 ? -3.752 -5.430 -15.391 1.00 92.44 123 LEU A C 1
ATOM 971 O O . LEU A 1 123 ? -4.700 -4.642 -15.447 1.00 92.44 123 LEU A O 1
ATOM 975 N N . TYR A 1 124 ? -2.671 -5.286 -16.158 1.00 90.38 124 TYR A N 1
ATOM 976 C CA . TYR A 1 124 ? -2.532 -4.212 -17.150 1.00 90.38 124 TYR A CA 1
ATOM 977 C C . TYR A 1 124 ? -3.272 -4.502 -18.464 1.00 90.38 124 TYR A C 1
ATOM 979 O O . TYR A 1 124 ? -3.551 -3.569 -19.213 1.00 90.38 124 TYR A O 1
ATOM 987 N N . LEU A 1 125 ? -3.644 -5.759 -18.727 1.00 89.75 125 LEU A N 1
ATOM 988 C CA . LEU A 1 125 ? -4.517 -6.127 -19.848 1.00 89.75 125 LEU A CA 1
ATOM 989 C C . LEU A 1 125 ? -5.992 -5.770 -19.612 1.00 89.75 125 LEU A C 1
ATOM 991 O O . LEU A 1 125 ? -6.749 -5.621 -20.573 1.00 89.75 125 LEU A O 1
ATOM 995 N N . ARG A 1 126 ? -6.420 -5.630 -18.352 1.00 88.31 126 ARG A N 1
ATOM 996 C CA . ARG A 1 126 ? -7.791 -5.210 -18.025 1.00 88.31 126 ARG A CA 1
ATOM 997 C C . ARG A 1 126 ? -8.011 -3.762 -18.478 1.00 88.31 126 ARG A C 1
ATOM 999 O O . ARG A 1 126 ? -7.115 -2.946 -18.266 1.00 88.31 126 ARG A O 1
ATOM 1006 N N . PRO A 1 127 ? -9.168 -3.420 -19.072 1.00 85.62 127 PRO A N 1
ATOM 1007 C CA . PRO A 1 127 ? -9.436 -2.059 -19.519 1.00 85.62 127 PRO A CA 1
ATOM 1008 C C . PRO A 1 127 ? -9.506 -1.092 -18.334 1.00 85.62 127 PRO A C 1
ATOM 1010 O O . PRO A 1 127 ? -9.872 -1.470 -17.221 1.00 85.62 127 PRO A O 1
ATOM 1013 N N . ASP A 1 128 ? -9.163 0.169 -18.580 1.00 82.06 128 ASP A N 1
ATOM 1014 C CA . ASP A 1 128 ? -9.276 1.201 -17.556 1.00 82.06 128 ASP A CA 1
ATOM 1015 C C . ASP A 1 128 ? -10.749 1.466 -17.246 1.00 82.06 128 ASP A C 1
ATOM 1017 O O . ASP A 1 128 ? -11.546 1.820 -18.119 1.00 82.06 128 ASP A O 1
ATOM 1021 N N . HIS A 1 129 ? -11.102 1.311 -15.975 1.00 75.06 129 HIS A N 1
ATOM 1022 C CA . HIS A 1 129 ? -12.409 1.673 -15.453 1.00 75.06 129 HIS A CA 1
ATOM 1023 C C . HIS A 1 129 ? -12.284 2.987 -14.685 1.00 75.06 129 HIS A C 1
ATOM 1025 O O . HIS A 1 129 ? -11.314 3.204 -13.958 1.00 75.06 129 HIS A O 1
ATOM 1031 N N . LYS A 1 130 ? -13.263 3.883 -14.848 1.00 69.38 130 LYS A N 1
ATOM 1032 C CA . LYS A 1 130 ? -13.337 5.081 -14.007 1.00 69.38 130 LYS A CA 1
ATOM 1033 C C . LYS A 1 130 ? -13.597 4.642 -12.570 1.00 69.38 130 LYS A C 1
ATOM 1035 O O . LYS A 1 130 ? -14.475 3.814 -12.344 1.00 69.38 130 LYS A O 1
ATOM 1040 N N . TYR A 1 131 ? -12.836 5.201 -11.635 1.00 69.81 131 TYR A N 1
ATOM 1041 C CA . TYR A 1 131 ? -13.068 4.997 -10.212 1.00 69.81 131 TYR A CA 1
ATOM 1042 C C . TYR A 1 131 ? -14.468 5.506 -9.852 1.00 69.81 131 TYR A C 1
ATOM 1044 O O . TYR A 1 131 ? -14.793 6.665 -10.126 1.00 69.81 131 TYR A O 1
ATOM 1052 N N . ASP A 1 132 ? -15.298 4.616 -9.315 1.00 69.50 132 ASP A N 1
ATOM 1053 C CA . ASP A 1 132 ? -16.680 4.907 -8.952 1.00 69.50 132 ASP A CA 1
ATOM 1054 C C . ASP A 1 132 ? -16.731 5.516 -7.546 1.00 69.50 132 ASP A C 1
ATOM 1056 O O . ASP A 1 132 ? -16.492 4.831 -6.552 1.00 69.50 132 ASP A O 1
ATOM 1060 N N . GLN A 1 133 ? -17.027 6.815 -7.478 1.00 66.88 133 GLN A N 1
ATOM 1061 C CA . GLN A 1 133 ? -17.101 7.569 -6.222 1.00 66.88 133 GLN A CA 1
ATOM 1062 C C . GLN A 1 133 ? -18.329 7.199 -5.371 1.00 66.88 133 GLN A C 1
ATOM 1064 O O . GLN A 1 133 ? -18.396 7.561 -4.199 1.00 66.88 133 GLN A O 1
ATOM 1069 N N . GLU A 1 134 ? -19.315 6.491 -5.931 1.00 63.50 134 GLU A N 1
ATOM 1070 C CA . GLU A 1 134 ? -20.536 6.121 -5.202 1.00 63.50 134 GLU A CA 1
ATOM 1071 C C . GLU A 1 134 ? -20.348 4.861 -4.338 1.00 63.50 134 GLU A C 1
ATOM 1073 O O . GLU A 1 134 ? -21.098 4.653 -3.387 1.00 63.50 134 GLU A O 1
ATOM 1078 N N . ASN A 1 135 ? -19.310 4.060 -4.612 1.00 67.94 135 ASN A N 1
ATOM 1079 C CA . ASN A 1 135 ? -19.002 2.802 -3.921 1.00 67.94 135 ASN A CA 1
ATOM 1080 C C . ASN A 1 135 ? -17.617 2.821 -3.240 1.00 67.94 135 ASN A C 1
ATOM 1082 O O . ASN A 1 135 ? -16.932 1.797 -3.159 1.00 67.94 135 ASN A O 1
ATOM 1086 N N . GLU A 1 136 ? -17.176 3.991 -2.767 1.00 78.69 136 GLU A N 1
ATOM 1087 C CA . GLU A 1 136 ? -15.872 4.146 -2.115 1.00 78.69 136 GLU A CA 1
ATOM 1088 C C . GLU A 1 136 ? -15.801 3.366 -0.791 1.00 78.69 136 GLU A C 1
ATOM 1090 O O . GLU A 1 136 ? -16.476 3.690 0.185 1.00 78.69 136 GLU A O 1
ATOM 1095 N N . VAL A 1 137 ? -14.925 2.358 -0.736 1.00 89.69 137 VAL A N 1
ATOM 1096 C CA . VAL A 1 137 ? -14.621 1.605 0.499 1.00 89.69 137 VAL A CA 1
ATOM 1097 C C . VAL A 1 137 ? -13.783 2.448 1.471 1.00 89.69 137 VAL A C 1
ATOM 1099 O O . VAL A 1 137 ? -13.838 2.261 2.685 1.00 89.69 137 VAL A O 1
ATOM 1102 N N . ILE A 1 138 ? -12.999 3.391 0.940 1.00 93.81 138 ILE A N 1
ATOM 1103 C CA . ILE A 1 138 ? -12.150 4.305 1.708 1.00 93.81 138 ILE A CA 1
ATOM 1104 C C . ILE A 1 138 ? -12.269 5.736 1.176 1.00 93.81 138 ILE A C 1
ATOM 1106 O O . ILE A 1 138 ? -12.499 5.910 -0.019 1.00 93.81 138 ILE A O 1
ATOM 1110 N N . PRO A 1 139 ? -12.028 6.764 2.011 1.00 93.12 139 PRO A N 1
ATOM 1111 C CA . PRO A 1 139 ? -12.023 8.147 1.549 1.00 93.12 139 PRO A CA 1
ATOM 1112 C C . PRO A 1 139 ? -10.998 8.381 0.432 1.00 93.12 139 PRO A C 1
ATOM 1114 O O . PRO A 1 139 ? -9.847 7.945 0.535 1.00 93.12 139 PRO A O 1
ATOM 1117 N N . ASN A 1 140 ? -11.368 9.158 -0.590 1.00 92.44 140 ASN A N 1
ATOM 1118 C CA . ASN A 1 140 ? -10.463 9.498 -1.693 1.00 92.44 140 ASN A CA 1
ATOM 1119 C C . ASN A 1 140 ? -9.127 10.137 -1.242 1.00 92.44 140 ASN A C 1
ATOM 1121 O O . ASN A 1 140 ? -8.098 9.912 -1.875 1.00 92.44 140 ASN A O 1
ATOM 1125 N N . SER A 1 141 ? -9.093 10.894 -0.137 1.00 94.69 141 SER A N 1
ATOM 1126 C CA . SER A 1 141 ? -7.831 11.418 0.417 1.00 94.69 141 SER A CA 1
ATOM 1127 C C . SER A 1 141 ? -6.875 10.296 0.833 1.00 94.69 141 SER A C 1
ATOM 1129 O O . SER A 1 141 ? -5.709 10.306 0.443 1.00 94.69 141 SER A O 1
ATOM 1131 N N . LEU A 1 142 ? -7.389 9.287 1.541 1.00 96.00 142 LEU A N 1
ATOM 1132 C CA . LEU A 1 142 ? -6.621 8.125 1.980 1.00 96.00 142 LEU A CA 1
ATOM 1133 C C . LEU A 1 142 ? -6.183 7.264 0.789 1.00 96.00 142 LEU A C 1
ATOM 1135 O O . LEU A 1 142 ? -5.046 6.796 0.746 1.00 96.00 142 LEU A O 1
ATOM 1139 N N . ARG A 1 143 ? -7.055 7.105 -0.214 1.00 95.00 143 ARG A N 1
ATOM 1140 C CA . ARG A 1 143 ? -6.717 6.448 -1.486 1.00 95.00 143 ARG A CA 1
ATOM 1141 C C . ARG A 1 143 ? -5.528 7.128 -2.170 1.00 95.00 143 ARG A C 1
ATOM 1143 O O . ARG A 1 143 ? -4.585 6.455 -2.587 1.00 95.00 143 ARG A O 1
ATOM 1150 N N . CYS A 1 144 ? -5.542 8.458 -2.260 1.00 95.00 144 CYS A N 1
ATOM 1151 C CA . CYS A 1 144 ? -4.441 9.234 -2.829 1.00 95.00 144 CYS A CA 1
ATOM 1152 C C . CYS A 1 144 ? -3.142 9.063 -2.031 1.00 95.00 144 CYS A C 1
ATOM 1154 O O . CYS A 1 144 ? -2.089 8.834 -2.625 1.00 95.00 144 CYS A O 1
ATOM 1156 N N . GLU A 1 145 ? -3.204 9.135 -0.700 1.00 97.50 145 GLU A N 1
ATOM 1157 C CA . GLU A 1 145 ? -2.041 8.915 0.168 1.00 97.50 145 GLU A CA 1
ATOM 1158 C C . GLU A 1 145 ? -1.442 7.515 -0.008 1.00 97.50 145 GLU A C 1
ATOM 1160 O O . GLU A 1 145 ? -0.222 7.374 -0.118 1.00 97.50 145 GLU A O 1
ATOM 1165 N N . LEU A 1 146 ? -2.290 6.489 -0.117 1.00 97.81 146 LEU A N 1
ATOM 1166 C CA . LEU A 1 146 ? -1.872 5.119 -0.399 1.00 97.81 146 LEU A CA 1
ATOM 1167 C C . LEU A 1 146 ? -1.145 5.003 -1.740 1.00 97.81 146 LEU A C 1
ATOM 1169 O O . LEU A 1 146 ? -0.046 4.447 -1.800 1.00 97.81 146 LEU A O 1
ATOM 1173 N N . LEU A 1 147 ? -1.722 5.550 -2.810 1.00 96.00 147 LEU A N 1
ATOM 1174 C CA . LEU A 1 147 ? -1.097 5.530 -4.133 1.00 96.00 147 LEU A CA 1
ATOM 1175 C C . LEU A 1 147 ? 0.251 6.258 -4.130 1.00 96.00 147 LEU A C 1
ATOM 1177 O O . LEU A 1 147 ? 1.206 5.768 -4.731 1.00 96.00 147 LEU A O 1
ATOM 1181 N N . LEU A 1 148 ? 0.360 7.394 -3.437 1.00 95.75 148 LEU A N 1
ATOM 1182 C CA . LEU A 1 148 ? 1.623 8.120 -3.285 1.00 95.75 148 LEU A CA 1
ATOM 1183 C C . LEU A 1 148 ? 2.664 7.301 -2.509 1.00 95.75 148 LEU A C 1
ATOM 1185 O O . LEU A 1 148 ? 3.822 7.236 -2.925 1.00 95.75 148 LEU A O 1
ATOM 1189 N N . ALA A 1 149 ? 2.258 6.638 -1.423 1.00 96.44 149 ALA A N 1
ATOM 1190 C CA . ALA A 1 149 ? 3.142 5.792 -0.628 1.00 96.44 149 ALA A CA 1
ATOM 1191 C C . ALA A 1 149 ? 3.680 4.596 -1.431 1.00 96.44 149 ALA A C 1
ATOM 1193 O O . ALA A 1 149 ? 4.869 4.294 -1.344 1.00 96.44 149 ALA A O 1
ATOM 1194 N N . LEU A 1 150 ? 2.845 3.954 -2.256 1.00 96.06 150 LEU A N 1
ATOM 1195 C CA . LEU A 1 150 ? 3.264 2.883 -3.171 1.00 96.06 150 LEU A CA 1
ATOM 1196 C C . LEU A 1 150 ? 4.222 3.407 -4.251 1.00 96.06 150 LEU A C 1
ATOM 1198 O O . LEU A 1 150 ? 5.300 2.851 -4.457 1.00 96.06 150 LEU A O 1
ATOM 1202 N N . LYS A 1 151 ? 3.875 4.528 -4.896 1.00 93.94 151 LYS A N 1
ATOM 1203 C CA . LYS A 1 151 ? 4.680 5.151 -5.962 1.00 93.94 151 LYS A CA 1
ATOM 1204 C C . LYS A 1 151 ? 6.073 5.584 -5.489 1.00 93.94 151 LYS A C 1
ATOM 1206 O O . LYS A 1 151 ? 7.010 5.580 -6.281 1.00 93.94 151 LYS A O 1
ATOM 1211 N N . ALA A 1 152 ? 6.261 5.864 -4.197 1.00 93.31 152 ALA A N 1
ATOM 1212 C CA . ALA A 1 152 ? 7.574 6.164 -3.611 1.00 93.31 152 ALA A CA 1
ATOM 1213 C C . ALA A 1 152 ? 8.580 4.986 -3.652 1.00 93.31 152 ALA A C 1
ATOM 1215 O O . ALA A 1 152 ? 9.768 5.150 -3.342 1.00 93.31 152 ALA A O 1
ATOM 1216 N N . TYR A 1 153 ? 8.130 3.782 -4.017 1.00 91.44 153 TYR A N 1
ATOM 1217 C CA . TYR A 1 153 ? 8.994 2.624 -4.256 1.00 91.44 153 TYR A CA 1
ATOM 1218 C C . TYR A 1 153 ? 9.475 2.523 -5.705 1.00 91.44 153 TYR A C 1
ATOM 1220 O O . TYR A 1 153 ? 10.374 1.732 -5.985 1.00 91.44 153 TYR A O 1
ATOM 1228 N N . TRP A 1 154 ? 8.914 3.307 -6.628 1.00 92.69 154 TRP A N 1
ATOM 1229 C CA . TRP A 1 154 ? 9.189 3.145 -8.049 1.00 92.69 154 TRP A CA 1
ATOM 1230 C C . TRP A 1 154 ? 10.459 3.912 -8.439 1.00 92.69 154 TRP A C 1
ATOM 1232 O O . TRP A 1 154 ? 10.617 5.079 -8.080 1.00 92.69 154 TRP A O 1
ATOM 1242 N N . PRO A 1 155 ? 11.394 3.299 -9.190 1.00 86.62 155 PRO A N 1
ATOM 1243 C CA . PRO A 1 155 ? 12.631 3.962 -9.613 1.00 86.62 155 PRO A CA 1
ATOM 1244 C C . PRO A 1 155 ? 12.420 4.932 -10.793 1.00 86.62 155 PRO A C 1
ATOM 1246 O O . PRO A 1 155 ? 13.385 5.412 -11.399 1.00 86.62 155 PRO A O 1
ATOM 1249 N N . PHE A 1 156 ? 11.164 5.197 -11.145 1.00 88.56 156 PHE A N 1
ATOM 1250 C CA . PHE A 1 156 ? 10.728 5.999 -12.275 1.00 88.56 156 PHE A CA 1
ATOM 1251 C C . PHE A 1 156 ? 9.490 6.811 -11.906 1.00 88.56 156 PHE A C 1
ATOM 1253 O O . PHE A 1 156 ? 8.834 6.560 -10.899 1.00 88.56 156 PHE A O 1
ATOM 1260 N N . ASP A 1 157 ? 9.178 7.775 -12.762 1.00 81.50 157 ASP A N 1
ATOM 1261 C CA . ASP A 1 157 ? 7.966 8.570 -12.657 1.00 81.50 157 ASP A CA 1
ATOM 1262 C C . ASP A 1 157 ? 6.890 7.974 -13.587 1.00 81.50 157 ASP A C 1
ATOM 1264 O O . ASP A 1 157 ? 7.113 7.906 -14.806 1.00 81.50 157 ASP A O 1
ATOM 1268 N N . PRO A 1 158 ? 5.762 7.488 -13.036 1.00 76.56 158 PRO A N 1
ATOM 1269 C CA . PRO A 1 158 ? 4.726 6.817 -13.810 1.00 76.56 158 PRO A CA 1
ATOM 1270 C C . PRO A 1 158 ? 3.990 7.725 -14.794 1.00 76.56 158 PRO A C 1
ATOM 1272 O O . PRO A 1 158 ? 3.391 7.204 -15.728 1.00 76.56 158 PRO A O 1
ATOM 1275 N N . GLU A 1 159 ? 4.073 9.055 -14.667 1.00 76.12 159 GLU A N 1
ATOM 1276 C CA . GLU A 1 159 ? 3.497 9.967 -15.669 1.00 76.12 159 GLU A CA 1
ATOM 1277 C C . GLU A 1 159 ? 4.175 9.834 -17.044 1.00 76.12 159 GLU A C 1
ATOM 1279 O O . GLU A 1 159 ? 3.622 10.239 -18.066 1.00 76.12 159 GLU A O 1
ATOM 1284 N N . PHE A 1 160 ? 5.377 9.252 -17.086 1.00 73.88 160 PHE A N 1
ATOM 1285 C CA . PHE A 1 160 ? 6.214 9.200 -18.285 1.00 73.88 160 PHE A CA 1
ATOM 1286 C C . PHE A 1 160 ? 6.414 7.787 -18.838 1.00 73.88 160 PHE A C 1
ATOM 1288 O O . PHE A 1 160 ? 7.182 7.618 -19.789 1.00 73.88 160 PHE A O 1
ATOM 1295 N N . TRP A 1 161 ? 5.789 6.776 -18.231 1.00 78.62 161 TRP A N 1
ATOM 1296 C CA . TRP A 1 161 ? 5.969 5.371 -18.589 1.00 78.62 161 TRP A CA 1
ATOM 1297 C C . TRP A 1 161 ? 4.637 4.766 -19.017 1.00 78.62 161 TRP A C 1
ATOM 1299 O O . TRP A 1 161 ? 3.739 4.572 -18.203 1.00 78.62 161 TRP A O 1
ATOM 1309 N N . ASP A 1 162 ? 4.525 4.436 -20.303 1.00 85.88 162 ASP A N 1
ATOM 1310 C CA . ASP A 1 162 ? 3.441 3.587 -20.784 1.00 85.88 162 ASP A CA 1
ATOM 1311 C C . ASP A 1 162 ? 3.681 2.121 -20.384 1.00 85.88 162 ASP A C 1
ATOM 1313 O O . ASP A 1 162 ? 4.793 1.715 -20.022 1.00 85.88 162 ASP A O 1
ATOM 1317 N N . TRP A 1 163 ? 2.631 1.299 -20.470 1.00 87.38 163 TRP A N 1
ATOM 1318 C CA . TRP A 1 163 ? 2.731 -0.125 -20.144 1.00 87.38 163 TRP A CA 1
ATOM 1319 C C . TRP A 1 163 ? 3.821 -0.835 -20.959 1.00 87.38 163 TRP A C 1
ATOM 1321 O O . TRP A 1 163 ? 4.525 -1.688 -20.431 1.00 87.38 163 TRP A O 1
ATOM 1331 N N . LYS A 1 164 ? 4.030 -0.449 -22.225 1.00 88.12 164 LYS A N 1
ATOM 1332 C CA . LYS A 1 164 ? 5.080 -1.028 -23.075 1.00 88.12 164 LYS A CA 1
ATOM 1333 C C . LYS A 1 164 ? 6.476 -0.775 -22.499 1.00 88.12 164 LYS A C 1
ATOM 1335 O O . LYS A 1 164 ? 7.281 -1.702 -22.415 1.00 88.12 164 LYS A O 1
ATOM 1340 N N . THR A 1 165 ? 6.758 0.455 -22.076 1.00 90.00 165 THR A N 1
ATOM 1341 C CA . THR A 1 165 ? 8.032 0.825 -21.445 1.00 90.00 165 THR A CA 1
ATOM 1342 C C . THR A 1 165 ? 8.212 0.103 -20.114 1.00 90.00 165 THR A C 1
ATOM 1344 O O . THR A 1 165 ? 9.286 -0.447 -19.857 1.00 90.00 165 THR A O 1
ATOM 1347 N N . LEU A 1 166 ? 7.153 0.041 -19.301 1.00 90.25 166 LEU A N 1
ATOM 1348 C CA . LEU A 1 166 ? 7.165 -0.667 -18.024 1.00 90.25 166 LEU A CA 1
ATOM 1349 C C . LEU A 1 166 ? 7.427 -2.168 -18.202 1.00 90.25 166 LEU A C 1
ATOM 1351 O O . LEU A 1 166 ? 8.330 -2.712 -17.571 1.00 90.25 166 LEU A O 1
ATOM 1355 N N . LYS A 1 167 ? 6.720 -2.817 -19.131 1.00 89.56 167 LYS A N 1
ATOM 1356 C CA . LYS A 1 167 ? 6.885 -4.233 -19.477 1.00 89.56 167 LYS A CA 1
ATOM 1357 C C . LYS A 1 167 ? 8.320 -4.550 -19.900 1.00 89.56 167 LYS A C 1
ATOM 1359 O O . LYS A 1 167 ? 8.909 -5.509 -19.404 1.00 89.56 167 LYS A O 1
ATOM 1364 N N . CYS A 1 168 ? 8.921 -3.723 -20.758 1.00 90.38 168 CYS A N 1
ATOM 1365 C CA . CYS A 1 168 ? 10.324 -3.880 -21.155 1.00 90.38 168 CYS A CA 1
ATOM 1366 C C . CYS A 1 168 ? 11.288 -3.768 -19.964 1.00 90.38 168 CYS A C 1
ATOM 1368 O O . CYS A 1 168 ? 12.244 -4.537 -19.864 1.00 90.38 168 CYS A O 1
ATOM 1370 N N . HIS A 1 169 ? 11.043 -2.826 -19.052 1.00 89.44 169 HIS A N 1
ATOM 1371 C CA . HIS A 1 169 ? 11.859 -2.680 -17.850 1.00 89.44 169 HIS A CA 1
ATOM 1372 C C . HIS A 1 169 ? 11.739 -3.890 -16.919 1.00 89.44 169 HIS A C 1
ATOM 1374 O O . HIS A 1 169 ? 12.761 -4.405 -16.471 1.00 89.44 169 HIS A O 1
ATOM 1380 N N . CYS A 1 170 ? 10.522 -4.384 -16.680 1.00 91.00 170 CYS A N 1
ATOM 1381 C CA . CYS A 1 170 ? 10.286 -5.578 -15.873 1.00 91.00 170 CYS A CA 1
ATOM 1382 C C . CYS A 1 170 ? 10.978 -6.817 -16.463 1.00 91.00 170 CYS A C 1
ATOM 1384 O O . CYS A 1 170 ? 11.708 -7.498 -15.746 1.00 91.00 170 CYS A O 1
ATOM 1386 N N . LYS A 1 171 ? 10.858 -7.058 -17.779 1.00 91.25 171 LYS A N 1
ATOM 1387 C CA . LYS A 1 171 ? 11.586 -8.145 -18.466 1.00 91.25 171 LYS A CA 1
ATOM 1388 C C . LYS A 1 171 ? 13.104 -8.029 -18.276 1.00 91.25 171 LYS A C 1
ATOM 1390 O O . LYS A 1 171 ? 13.773 -9.021 -17.993 1.00 91.25 171 LYS A O 1
ATOM 1395 N N . SER A 1 172 ? 13.642 -6.808 -18.353 1.00 91.06 172 SER A N 1
ATOM 1396 C CA . SER A 1 172 ? 15.065 -6.558 -18.103 1.00 91.06 172 SER A CA 1
ATOM 1397 C C . SER A 1 172 ? 15.486 -6.861 -16.661 1.00 91.06 172 SER A C 1
ATOM 1399 O O . SER A 1 172 ? 16.614 -7.305 -16.465 1.00 91.06 172 SER A O 1
ATOM 1401 N N . LEU A 1 173 ? 14.628 -6.613 -15.665 1.00 90.31 173 LEU A N 1
ATOM 1402 C CA . LEU A 1 173 ? 14.907 -6.934 -14.259 1.00 90.31 173 LEU A CA 1
ATOM 1403 C C . LEU A 1 173 ? 14.887 -8.445 -13.992 1.00 90.31 173 LEU A C 1
ATOM 1405 O O . LEU A 1 173 ? 15.641 -8.918 -13.148 1.00 90.31 173 LEU A O 1
ATOM 1409 N N . LEU A 1 174 ? 14.089 -9.201 -14.749 1.00 91.00 174 LEU A N 1
ATOM 1410 C CA . LEU A 1 174 ? 14.059 -10.667 -14.708 1.00 91.00 174 LEU A CA 1
ATOM 1411 C C . LEU A 1 174 ? 15.228 -11.327 -15.457 1.00 91.00 174 LEU A C 1
ATOM 1413 O O . LEU A 1 174 ? 15.357 -12.548 -15.442 1.00 91.00 174 LEU A O 1
ATOM 1417 N N . GLY A 1 175 ? 16.075 -10.548 -16.137 1.00 85.56 175 GLY A N 1
ATOM 1418 C CA . GLY A 1 175 ? 17.162 -11.087 -16.957 1.00 85.56 175 GLY A CA 1
ATOM 1419 C C . GLY A 1 175 ? 16.683 -11.796 -18.228 1.00 85.56 175 GLY A C 1
ATOM 1420 O O . GLY A 1 175 ? 17.477 -12.472 -18.884 1.00 85.56 175 GLY A O 1
ATOM 1421 N N . MET A 1 176 ? 15.413 -11.624 -18.606 1.00 78.25 176 MET A N 1
ATOM 1422 C CA . MET A 1 176 ? 14.888 -12.112 -19.876 1.00 78.25 176 MET A CA 1
ATOM 1423 C C . MET A 1 176 ? 15.454 -11.234 -20.995 1.00 78.25 176 MET A C 1
ATOM 1425 O O . MET A 1 176 ? 15.234 -10.019 -21.026 1.00 78.25 176 MET A O 1
ATOM 1429 N N . LYS A 1 177 ? 16.208 -11.833 -21.921 1.00 54.59 177 LYS A N 1
ATOM 1430 C CA . LYS A 1 177 ? 16.552 -11.155 -23.174 1.00 54.59 177 LYS A CA 1
ATOM 1431 C C . LYS A 1 177 ? 15.255 -10.948 -23.950 1.00 54.59 177 LYS A C 1
ATOM 1433 O O . LYS A 1 177 ? 14.404 -11.826 -23.980 1.00 54.59 177 LYS A O 1
ATOM 1438 N N . SER A 1 178 ? 15.078 -9.763 -24.516 1.00 47.16 178 SER A N 1
ATOM 1439 C CA . SER A 1 178 ? 13.906 -9.431 -25.316 1.00 47.16 178 SER A CA 1
ATOM 1440 C C . SER A 1 178 ? 13.777 -10.399 -26.496 1.00 47.16 178 SER A C 1
ATOM 1442 O O . SER A 1 178 ? 14.537 -10.279 -27.451 1.00 47.16 178 SER A O 1
ATOM 1444 N N . GLU A 1 179 ? 12.789 -11.293 -26.450 1.00 43.16 179 GLU A N 1
ATOM 1445 C CA . GLU A 1 179 ? 12.237 -12.049 -27.590 1.00 43.16 179 GLU A CA 1
ATOM 1446 C C . GLU A 1 179 ? 11.479 -11.102 -28.540 1.00 43.16 179 GLU A C 1
ATOM 1448 O O . GLU A 1 179 ? 10.349 -11.341 -28.945 1.00 43.16 179 GLU A O 1
ATOM 1453 N N . SER A 1 180 ? 12.070 -9.955 -28.870 1.00 43.78 180 SER A N 1
ATOM 1454 C CA . SER A 1 180 ? 11.511 -9.035 -29.862 1.00 43.78 180 SER A CA 1
ATOM 1455 C C . SER A 1 180 ? 11.740 -9.513 -31.300 1.00 43.78 180 SER A C 1
ATOM 1457 O O . SER A 1 180 ? 11.516 -8.734 -32.218 1.00 43.78 180 SER A O 1
ATOM 1459 N N . GLU A 1 181 ? 12.207 -10.748 -31.498 1.00 44.16 181 GLU A N 1
ATOM 1460 C CA . GLU A 1 181 ? 12.467 -11.328 -32.821 1.00 44.16 181 GLU A CA 1
ATOM 1461 C C . GLU A 1 181 ? 11.591 -12.559 -33.126 1.00 44.16 181 GLU A C 1
ATOM 1463 O O . GLU A 1 181 ? 11.408 -12.862 -34.294 1.00 44.16 181 GLU A O 1
ATOM 1468 N N . GLU A 1 182 ? 10.969 -13.221 -32.139 1.00 40.12 182 GLU A N 1
ATOM 1469 C CA . GLU A 1 182 ? 10.290 -14.512 -32.387 1.00 40.12 182 GLU A CA 1
ATOM 1470 C C . GLU A 1 182 ? 8.752 -14.409 -32.489 1.00 40.12 182 GLU A C 1
ATOM 1472 O O . GLU A 1 182 ? 8.132 -15.160 -33.238 1.00 40.12 182 GLU A O 1
ATOM 1477 N N . GLU A 1 183 ? 8.108 -13.439 -31.826 1.00 38.97 183 GLU A N 1
ATOM 1478 C CA . GLU A 1 183 ? 6.636 -13.310 -31.864 1.00 38.97 183 GLU A CA 1
ATOM 1479 C C . GLU A 1 183 ? 6.102 -12.611 -33.136 1.00 38.97 183 GLU A C 1
ATOM 1481 O O . GLU A 1 183 ? 4.930 -12.772 -33.485 1.00 38.97 183 GLU A O 1
ATOM 1486 N N . GLU A 1 184 ? 6.932 -11.843 -33.858 1.00 41.66 184 GLU A N 1
ATOM 1487 C CA . GLU A 1 184 ? 6.515 -11.186 -35.112 1.00 41.66 184 GLU A CA 1
ATOM 1488 C C . GLU A 1 184 ? 6.613 -12.115 -36.341 1.00 41.66 184 GLU A C 1
ATOM 1490 O O . GLU A 1 184 ? 5.877 -11.910 -37.311 1.00 41.66 184 GLU A O 1
ATOM 1495 N N . GLU A 1 185 ? 7.443 -13.167 -36.303 1.00 40.41 185 GLU A N 1
ATOM 1496 C CA . GLU A 1 185 ? 7.630 -14.084 -37.441 1.00 40.41 185 GLU A CA 1
ATOM 1497 C C . GLU A 1 185 ? 6.472 -15.094 -37.593 1.00 40.41 185 GLU A C 1
ATOM 1499 O O . GLU A 1 185 ? 6.021 -15.354 -38.711 1.00 40.41 185 GLU A O 1
ATOM 1504 N N . GLU A 1 186 ? 5.877 -15.575 -36.493 1.00 35.50 186 GLU A N 1
ATOM 1505 C CA . GLU A 1 186 ? 4.791 -16.575 -36.554 1.00 35.50 186 GLU A CA 1
ATOM 1506 C C . GLU A 1 186 ? 3.454 -16.033 -37.107 1.00 35.50 186 GLU A C 1
ATOM 1508 O O . GLU A 1 186 ? 2.623 -16.792 -37.623 1.00 35.50 186 GLU A O 1
ATOM 1513 N N . MET A 1 187 ? 3.220 -14.719 -37.011 1.00 34.56 187 MET A N 1
ATOM 1514 C CA . MET A 1 187 ? 2.036 -14.058 -37.582 1.00 34.56 187 MET A CA 1
ATOM 1515 C C . MET A 1 187 ? 2.225 -13.688 -39.062 1.00 34.56 187 MET A C 1
ATOM 1517 O O . MET A 1 187 ? 1.233 -13.581 -39.789 1.00 34.56 187 MET A O 1
ATOM 1521 N N . ALA A 1 188 ? 3.471 -13.520 -39.521 1.00 42.56 188 ALA A N 1
ATOM 1522 C CA . ALA A 1 188 ? 3.787 -13.151 -40.900 1.00 42.56 188 ALA A CA 1
ATOM 1523 C C . ALA A 1 188 ? 3.690 -14.350 -41.862 1.00 42.56 188 ALA A C 1
ATOM 1525 O O . ALA A 1 188 ? 3.132 -14.220 -42.953 1.00 42.56 188 ALA A O 1
ATOM 1526 N N . GLU A 1 189 ? 4.120 -15.546 -41.443 1.00 36.47 189 GLU A N 1
ATOM 1527 C CA . GLU A 1 189 ? 4.130 -16.732 -42.318 1.00 36.47 189 GLU A CA 1
ATOM 1528 C C . GLU A 1 189 ? 2.735 -17.304 -42.635 1.00 36.47 189 GLU A C 1
ATOM 1530 O O . GLU A 1 189 ? 2.553 -18.015 -43.627 1.00 36.47 189 GLU A O 1
ATOM 1535 N N . LYS A 1 190 ? 1.706 -16.978 -41.841 1.00 40.66 190 LYS A N 1
ATOM 1536 C CA . LYS A 1 190 ? 0.336 -17.475 -42.076 1.00 40.66 190 LYS A CA 1
ATOM 1537 C C . LYS A 1 190 ? -0.444 -16.675 -43.125 1.00 40.66 190 LYS A C 1
ATOM 1539 O O . LYS A 1 190 ? -1.470 -17.164 -43.596 1.00 40.66 190 LYS A O 1
ATOM 1544 N N . GLN A 1 191 ? 0.018 -15.486 -43.525 1.00 38.78 191 GLN A N 1
ATOM 1545 C CA . GLN A 1 191 ? -0.708 -14.629 -44.477 1.00 38.78 191 GLN A CA 1
ATOM 1546 C C . GLN A 1 191 ? -0.247 -14.759 -45.939 1.00 38.78 191 GLN A C 1
ATOM 1548 O O . GLN A 1 191 ? -0.975 -14.333 -46.834 1.00 38.78 191 GLN A O 1
ATOM 1553 N N . GLU A 1 192 ? 0.890 -15.403 -46.219 1.00 36.59 192 GLU A N 1
ATOM 1554 C CA . GLU A 1 192 ? 1.435 -15.493 -47.587 1.00 36.59 192 GLU A CA 1
ATOM 1555 C C . GLU A 1 192 ? 0.961 -16.702 -48.413 1.00 36.59 192 GLU A C 1
ATOM 1557 O O . GLU A 1 192 ? 1.295 -16.805 -49.592 1.00 36.59 192 GLU A O 1
ATOM 1562 N N . LYS A 1 193 ? 0.139 -17.608 -47.863 1.00 32.28 193 LYS A N 1
ATOM 1563 C CA . LYS A 1 193 ? -0.182 -18.885 -48.538 1.00 32.28 193 LYS A CA 1
ATOM 1564 C C . LYS A 1 193 ? -1.518 -18.985 -49.277 1.00 32.28 193 LYS A C 1
ATOM 1566 O O . LYS A 1 193 ? -1.852 -20.067 -49.750 1.00 32.28 193 LYS A O 1
ATOM 1571 N N . VAL A 1 194 ? -2.272 -17.898 -49.446 1.00 33.53 194 VAL A N 1
ATOM 1572 C CA . VAL A 1 194 ? -3.501 -17.928 -50.262 1.00 33.53 194 VAL A CA 1
ATOM 1573 C C . VAL A 1 194 ? -3.500 -16.782 -51.261 1.00 33.53 194 VAL A C 1
ATOM 1575 O O . VAL A 1 194 ? -4.024 -15.710 -50.972 1.00 33.53 194 VAL A O 1
ATOM 1578 N N . LYS A 1 195 ? -2.902 -17.016 -52.434 1.00 30.03 195 LYS A N 1
ATOM 1579 C CA . LYS A 1 195 ? -3.281 -16.408 -53.723 1.00 30.03 195 LYS A CA 1
ATOM 1580 C C . LYS A 1 195 ? -2.413 -16.983 -54.841 1.00 30.03 195 LYS A C 1
ATOM 1582 O O . LYS A 1 195 ? -1.317 -16.490 -55.081 1.00 30.03 195 LYS A O 1
ATOM 1587 N N . GLN A 1 196 ? -2.935 -17.977 -55.552 1.00 30.30 196 GLN A N 1
ATOM 1588 C CA . GLN A 1 196 ? -2.635 -18.187 -56.968 1.00 30.30 196 GLN A CA 1
ATOM 1589 C C . GLN A 1 196 ? -3.753 -19.006 -57.631 1.00 30.30 196 GLN A C 1
ATOM 1591 O O . GLN A 1 196 ? -4.353 -19.847 -56.968 1.00 30.30 196 GLN A O 1
ATOM 1596 N N . GLU A 1 197 ? -3.964 -18.707 -58.922 1.00 25.91 197 GLU A N 1
ATOM 1597 C CA . GLU A 1 197 ? -4.885 -19.301 -59.920 1.00 25.91 197 GLU A CA 1
ATOM 1598 C C . GLU A 1 197 ? -6.352 -18.803 -59.887 1.00 25.91 197 GLU A C 1
ATOM 1600 O O . GLU A 1 197 ? -6.952 -18.704 -58.822 1.00 25.91 197 GLU A O 1
ATOM 1605 N N . ASP A 1 198 ? -7.071 -18.505 -60.982 1.00 25.75 198 ASP A N 1
ATOM 1606 C CA . ASP A 1 198 ? -6.798 -18.094 -62.377 1.00 25.75 198 ASP A CA 1
ATOM 1607 C C . ASP A 1 198 ? -8.170 -17.703 -63.030 1.00 25.75 198 ASP A C 1
ATOM 1609 O O . ASP A 1 198 ? -9.134 -18.430 -62.828 1.00 25.75 198 ASP A O 1
ATOM 1613 N N . VAL A 1 199 ? -8.241 -16.575 -63.781 1.00 25.84 199 VAL A N 1
ATOM 1614 C CA . VAL A 1 199 ? -8.906 -16.325 -65.117 1.00 25.84 199 VAL A CA 1
ATOM 1615 C C . VAL A 1 199 ? -10.445 -16.628 -65.316 1.00 25.84 199 VAL A C 1
ATOM 1617 O O . VAL A 1 199 ? -10.917 -17.642 -64.826 1.00 25.84 199 VAL A O 1
ATOM 1620 N N . PRO A 1 200 ? -11.264 -15.952 -66.191 1.00 36.06 200 PRO A N 1
ATOM 1621 C CA . PRO A 1 200 ? -11.403 -14.535 -66.625 1.00 36.06 200 PRO A CA 1
ATOM 1622 C C . PRO A 1 200 ? -12.870 -14.028 -66.972 1.00 36.06 200 PRO A C 1
ATOM 1624 O O . PRO A 1 200 ? -13.836 -14.776 -66.928 1.00 36.06 200 PRO A O 1
ATOM 1627 N N . VAL A 1 201 ? -12.976 -12.773 -67.476 1.00 25.48 201 VAL A N 1
ATOM 1628 C CA . VAL A 1 201 ? -13.880 -12.231 -68.556 1.00 25.48 201 VAL A CA 1
ATOM 1629 C C . VAL A 1 201 ? -15.374 -11.846 -68.303 1.00 25.48 201 VAL A C 1
ATOM 1631 O O . VAL A 1 201 ? -16.256 -12.683 -68.194 1.00 25.48 201 VAL A O 1
ATOM 1634 N N . VAL A 1 202 ? -15.605 -10.517 -68.423 1.00 25.56 202 VAL A N 1
ATOM 1635 C CA . VAL A 1 202 ? -16.681 -9.722 -69.100 1.00 25.56 202 VAL A CA 1
ATOM 1636 C C . VAL A 1 202 ? -18.147 -9.748 -68.614 1.00 25.56 202 VAL A C 1
ATOM 1638 O O . VAL A 1 202 ? -18.810 -10.774 -68.650 1.00 25.56 202 VAL A O 1
ATOM 1641 N N . GLY A 1 203 ? -18.709 -8.541 -68.384 1.00 24.64 203 GLY A N 1
ATOM 1642 C CA . GLY A 1 203 ? -20.151 -8.267 -68.567 1.00 24.64 203 GLY A CA 1
ATOM 1643 C C . GLY A 1 203 ? -20.799 -7.171 -67.698 1.00 24.64 203 GLY A C 1
ATOM 1644 O O . GLY A 1 203 ? -21.471 -7.491 -66.737 1.00 24.64 203 GLY A O 1
ATOM 1645 N N . VAL A 1 204 ? -20.588 -5.899 -68.060 1.00 24.05 204 VAL A N 1
ATOM 1646 C CA . VAL A 1 204 ? -21.494 -4.714 -68.056 1.00 24.05 204 VAL A CA 1
ATOM 1647 C C . VAL A 1 204 ? -22.767 -4.650 -67.152 1.00 24.05 204 VAL A C 1
ATOM 1649 O O . VAL A 1 204 ? -23.623 -5.523 -67.240 1.00 24.05 204 VAL A O 1
ATOM 1652 N N . LYS A 1 205 ? -22.951 -3.450 -66.534 1.00 24.38 205 LYS A N 1
ATOM 1653 C CA . LYS A 1 205 ? -24.186 -2.746 -66.040 1.00 24.38 205 LYS A CA 1
ATOM 1654 C C . LYS A 1 205 ? -24.784 -3.177 -64.691 1.00 24.38 205 LYS A C 1
ATOM 1656 O O . LYS A 1 205 ? -24.746 -4.347 -64.364 1.00 24.38 205 LYS A O 1
ATOM 1661 N N . GLU A 1 206 ? -25.428 -2.343 -63.868 1.00 22.44 206 GLU A N 1
ATOM 1662 C CA . GLU A 1 206 ? -25.662 -0.892 -63.672 1.00 22.44 206 GLU A CA 1
ATOM 1663 C C . GLU A 1 206 ? -26.416 -0.801 -62.311 1.00 22.44 206 GLU A C 1
ATOM 1665 O O . GLU A 1 206 ? -27.136 -1.734 -61.970 1.00 22.44 206 GLU A O 1
ATOM 1670 N N . GLU A 1 207 ? -26.234 0.298 -61.568 1.00 21.67 207 GLU A N 1
ATOM 1671 C CA . GLU A 1 207 ? -27.089 0.873 -60.497 1.00 21.67 207 GLU A CA 1
ATOM 1672 C C . GLU A 1 207 ? -27.636 0.016 -59.325 1.00 21.67 207 GLU A C 1
ATOM 1674 O O . GLU A 1 207 ? -28.493 -0.850 -59.471 1.00 21.67 207 GLU A O 1
ATOM 1679 N N . SER A 1 208 ? -27.299 0.412 -58.089 1.00 23.83 208 SER A N 1
ATOM 1680 C CA . SER A 1 208 ? -28.227 1.150 -57.201 1.00 23.83 208 SER A CA 1
ATOM 1681 C C . SER A 1 208 ? -27.627 1.405 -55.803 1.00 23.83 208 SER A C 1
ATOM 1683 O O . SER A 1 208 ? -26.670 0.768 -55.374 1.00 23.83 208 SER A O 1
ATOM 1685 N N . GLU A 1 209 ? -28.141 2.450 -55.160 1.00 24.27 209 GLU A N 1
ATOM 1686 C CA . GLU A 1 209 ? -27.613 3.215 -54.026 1.00 24.27 209 GLU A CA 1
ATOM 1687 C C . GLU A 1 209 ? -27.437 2.442 -52.710 1.00 24.27 209 GLU A C 1
ATOM 1689 O O . GLU A 1 209 ? -28.235 1.564 -52.396 1.00 24.27 209 GLU A O 1
ATOM 1694 N N . SER A 1 210 ? -26.479 2.878 -51.871 1.00 24.25 210 SER A N 1
ATOM 1695 C CA . SER A 1 210 ? -26.663 3.082 -50.417 1.00 24.25 210 SER A CA 1
ATOM 1696 C C . SER A 1 210 ? -25.432 3.734 -49.761 1.00 24.25 210 SER A C 1
ATOM 1698 O O . SER A 1 210 ? -24.350 3.162 -49.706 1.00 24.25 210 SER A O 1
ATOM 1700 N N . GLN A 1 211 ? -25.647 4.957 -49.272 1.00 30.52 211 GLN A N 1
ATOM 1701 C CA . GLN A 1 211 ? -25.002 5.670 -48.158 1.00 30.52 211 GLN A CA 1
ATOM 1702 C C . GLN A 1 211 ? -23.776 5.025 -47.474 1.00 30.52 211 GLN A C 1
ATOM 1704 O O . GLN A 1 211 ? -23.905 3.985 -46.835 1.00 30.52 211 GLN A O 1
ATOM 1709 N N . ASN A 1 212 ? -22.647 5.752 -47.400 1.00 27.62 212 ASN A N 1
ATOM 1710 C CA . ASN A 1 212 ? -21.873 5.792 -46.154 1.00 27.62 212 ASN A CA 1
ATOM 1711 C C . ASN A 1 212 ? -20.921 6.986 -45.994 1.00 27.62 212 ASN A C 1
ATOM 1713 O O . ASN A 1 212 ? -20.445 7.598 -46.945 1.00 27.62 212 ASN A O 1
ATOM 1717 N N . ARG A 1 213 ? -20.726 7.312 -44.715 1.00 31.11 213 ARG A N 1
ATOM 1718 C CA . ARG A 1 213 ? -20.098 8.501 -44.133 1.00 31.11 213 ARG A CA 1
ATOM 1719 C C . ARG A 1 213 ? -18.591 8.578 -44.399 1.00 31.11 213 ARG A C 1
ATOM 1721 O O . ARG A 1 213 ? -17.892 7.572 -44.450 1.00 31.11 213 ARG A O 1
ATOM 1728 N N . ILE A 1 214 ? -18.105 9.811 -44.497 1.00 33.34 214 ILE A N 1
ATOM 1729 C CA . ILE A 1 214 ? -16.711 10.182 -44.743 1.00 33.34 214 ILE A CA 1
ATOM 1730 C C . ILE A 1 214 ? -15.879 9.922 -43.474 1.00 33.34 214 ILE A C 1
ATOM 1732 O O . ILE A 1 214 ? -16.022 10.640 -42.488 1.00 33.34 214 ILE A O 1
ATOM 1736 N N . ASN A 1 215 ? -14.994 8.922 -43.516 1.00 29.77 215 ASN A N 1
ATOM 1737 C CA . ASN A 1 215 ? -13.865 8.754 -42.595 1.00 29.77 215 ASN A CA 1
ATOM 1738 C C . ASN A 1 215 ? -12.587 9.236 -43.300 1.00 29.77 215 ASN A C 1
ATOM 1740 O O . ASN A 1 215 ? -12.111 8.596 -44.235 1.00 29.77 215 ASN A O 1
ATOM 1744 N N . GLY A 1 216 ? -12.025 10.360 -42.853 1.00 32.72 216 GLY A N 1
ATOM 1745 C CA . GLY A 1 216 ? -10.712 10.842 -43.284 1.00 32.72 216 GLY A CA 1
ATOM 1746 C C . GLY A 1 216 ? -9.598 10.231 -42.434 1.00 32.72 216 GLY A C 1
ATOM 1747 O O . GLY A 1 216 ? -9.243 10.789 -41.401 1.00 32.72 216 GLY A O 1
ATOM 1748 N N . GLY A 1 217 ? -9.052 9.091 -42.861 1.00 30.80 217 GLY A N 1
ATOM 1749 C CA . GLY A 1 217 ? -7.815 8.523 -42.318 1.00 30.80 217 GLY A CA 1
ATOM 1750 C C . GLY A 1 217 ? -6.607 9.009 -43.118 1.00 30.80 217 GLY A C 1
ATOM 1751 O O . GLY A 1 217 ? -6.474 8.682 -44.296 1.00 30.80 217 GLY A O 1
ATOM 1752 N N . LEU A 1 218 ? -5.729 9.796 -42.492 1.00 35.75 218 LEU A N 1
ATOM 1753 C CA . LEU A 1 218 ? -4.453 10.208 -43.076 1.00 35.75 218 LEU A CA 1
ATOM 1754 C C . LEU A 1 218 ? -3.392 9.141 -42.763 1.00 35.75 218 LEU A C 1
ATOM 1756 O O . LEU A 1 218 ? -3.008 8.952 -41.611 1.00 35.75 218 LEU A O 1
ATOM 1760 N N . ASN A 1 219 ? -2.931 8.444 -43.801 1.00 32.53 219 ASN A N 1
ATOM 1761 C CA . ASN A 1 219 ? -1.789 7.533 -43.752 1.00 32.53 219 ASN A CA 1
ATOM 1762 C C . ASN A 1 219 ? -0.512 8.280 -43.330 1.00 32.53 219 ASN A C 1
ATOM 1764 O O . ASN A 1 219 ? -0.097 9.218 -44.011 1.00 32.53 219 ASN A O 1
ATOM 1768 N N . ILE A 1 220 ? 0.166 7.816 -42.278 1.00 40.44 220 ILE A N 1
ATOM 1769 C CA . ILE A 1 220 ? 1.586 8.112 -42.045 1.00 40.44 220 ILE A CA 1
ATOM 1770 C C . ILE A 1 220 ? 2.327 6.778 -42.074 1.00 40.44 220 ILE A C 1
ATOM 1772 O O . ILE A 1 220 ? 2.174 5.939 -41.189 1.00 40.44 220 ILE A O 1
ATOM 1776 N N . GLY A 1 221 ? 3.083 6.578 -43.152 1.00 32.53 221 GLY A N 1
ATOM 1777 C CA . GLY A 1 221 ? 3.900 5.395 -43.377 1.00 32.53 221 GLY A CA 1
ATOM 1778 C C . GLY A 1 221 ? 5.064 5.265 -42.392 1.00 32.53 221 GLY A C 1
ATOM 1779 O O . GLY A 1 221 ? 5.531 6.240 -41.801 1.00 32.53 221 GLY A O 1
ATOM 1780 N N . ARG A 1 222 ? 5.519 4.014 -42.265 1.00 39.38 222 ARG A N 1
ATOM 1781 C CA . ARG A 1 222 ? 6.725 3.555 -41.563 1.00 39.38 222 ARG A CA 1
ATOM 1782 C C . ARG A 1 222 ? 7.910 4.505 -41.779 1.00 39.38 222 ARG A C 1
ATOM 1784 O O . ARG A 1 222 ? 8.275 4.787 -42.917 1.00 39.38 222 ARG A O 1
ATOM 1791 N N . GLN A 1 223 ? 8.541 4.937 -40.689 1.00 39.22 223 GLN A N 1
ATOM 1792 C CA . GLN A 1 223 ? 9.889 5.504 -40.710 1.00 39.22 223 GLN A CA 1
ATOM 1793 C C . GLN A 1 223 ? 10.829 4.587 -39.925 1.00 39.22 223 GLN A C 1
ATOM 1795 O O . GLN A 1 223 ? 10.584 4.292 -38.756 1.00 39.22 223 GLN A O 1
ATOM 1800 N N . ASP A 1 224 ? 11.901 4.164 -40.591 1.00 38.62 224 ASP A N 1
ATOM 1801 C CA . ASP A 1 224 ? 13.015 3.387 -40.050 1.00 38.62 224 ASP A CA 1
ATOM 1802 C C . ASP A 1 224 ? 13.604 4.021 -38.775 1.00 38.62 224 ASP A C 1
ATOM 1804 O O . ASP A 1 224 ? 14.038 5.180 -38.769 1.00 38.62 224 ASP A O 1
ATOM 1808 N N . ILE A 1 225 ? 13.671 3.259 -37.679 1.00 45.06 225 ILE A N 1
ATOM 1809 C CA . ILE A 1 225 ? 14.272 3.712 -36.418 1.00 45.06 225 ILE A CA 1
ATOM 1810 C C . ILE A 1 225 ? 15.796 3.538 -36.500 1.00 45.06 225 ILE A C 1
ATOM 1812 O O . ILE A 1 225 ? 16.340 2.480 -36.199 1.00 45.06 225 ILE A O 1
ATOM 1816 N N . LYS A 1 226 ? 16.516 4.606 -36.863 1.00 43.12 226 LYS A N 1
ATOM 1817 C CA . LYS A 1 226 ? 17.972 4.693 -36.638 1.00 43.12 226 LYS A CA 1
ATOM 1818 C C . LYS A 1 226 ? 18.290 4.719 -35.128 1.00 43.12 226 LYS A C 1
ATOM 1820 O O . LYS A 1 226 ? 17.597 5.424 -34.385 1.00 43.12 226 LYS A O 1
ATOM 1825 N N . PRO A 1 227 ? 19.360 4.046 -34.658 1.00 46.56 227 PRO A N 1
ATOM 1826 C CA . PRO A 1 227 ? 19.779 4.102 -33.258 1.00 46.56 227 PRO A CA 1
ATOM 1827 C C . PRO A 1 227 ? 20.180 5.534 -32.871 1.00 46.56 227 PRO A C 1
ATOM 1829 O O . PRO A 1 227 ? 21.042 6.148 -33.501 1.00 46.56 227 PRO A O 1
ATOM 1832 N N . ARG A 1 228 ? 19.529 6.087 -31.838 1.00 55.53 228 ARG A N 1
ATOM 1833 C CA . ARG A 1 228 ? 19.761 7.465 -31.367 1.00 55.53 228 ARG A CA 1
ATOM 1834 C C . ARG A 1 228 ? 21.020 7.544 -30.481 1.00 55.53 228 ARG A C 1
ATOM 1836 O O . ARG A 1 228 ? 21.147 6.735 -29.555 1.00 55.53 228 ARG A O 1
ATOM 1843 N N . PRO A 1 229 ? 21.954 8.480 -30.729 1.00 60.66 229 PRO A N 1
ATOM 1844 C CA . PRO A 1 229 ? 23.222 8.549 -30.007 1.00 60.66 229 PRO A CA 1
ATOM 1845 C C . PRO A 1 229 ? 23.061 9.029 -28.553 1.00 60.66 229 PRO A C 1
ATOM 1847 O O . PRO A 1 229 ? 22.582 10.122 -28.265 1.00 60.66 229 PRO A O 1
ATOM 1850 N N . LYS A 1 230 ? 23.535 8.219 -27.599 1.00 75.88 230 LYS A N 1
ATOM 1851 C CA . LYS A 1 230 ? 23.486 8.525 -26.159 1.00 75.88 230 LYS A CA 1
ATOM 1852 C C . LYS A 1 230 ? 24.645 9.447 -25.724 1.00 75.88 230 LYS A C 1
ATOM 1854 O O . LYS A 1 230 ? 25.752 9.429 -26.268 1.00 75.88 230 LYS A O 1
ATOM 1859 N N . PHE A 1 231 ? 24.399 10.266 -24.708 1.00 74.38 231 PHE A N 1
ATOM 1860 C CA . PHE A 1 231 ? 25.339 11.168 -24.048 1.00 74.38 231 PHE A CA 1
ATOM 1861 C C . PHE A 1 231 ? 25.558 10.734 -22.603 1.00 74.38 231 PHE A C 1
ATOM 1863 O O . PHE A 1 231 ? 24.605 10.608 -21.844 1.00 74.38 231 PHE A O 1
ATOM 1870 N N . SER A 1 232 ? 26.810 10.560 -22.197 1.00 78.38 232 SER A N 1
ATOM 1871 C CA . SER A 1 232 ? 27.175 10.422 -20.789 1.00 78.38 232 SER A CA 1
ATOM 1872 C C . SER A 1 232 ? 27.247 11.804 -20.139 1.00 78.38 232 SER A C 1
ATOM 1874 O O . SER A 1 232 ? 27.995 12.663 -20.606 1.00 78.38 232 SER A O 1
ATOM 1876 N N . CYS A 1 233 ? 26.484 12.024 -19.072 1.00 81.69 233 CYS A N 1
ATOM 1877 C CA . CYS A 1 233 ? 26.598 13.227 -18.255 1.00 81.69 233 CYS A CA 1
ATOM 1878 C C . CYS A 1 233 ? 27.905 13.199 -17.462 1.00 81.69 233 CYS A C 1
ATOM 1880 O O . CYS A 1 233 ? 28.159 12.236 -16.751 1.00 81.69 233 CYS A O 1
ATOM 1882 N N . LEU A 1 234 ? 28.710 14.255 -17.533 1.00 76.12 234 LEU A N 1
ATOM 1883 C CA . LEU A 1 234 ? 29.968 14.346 -16.787 1.00 76.12 234 LEU A CA 1
ATOM 1884 C C . LEU A 1 234 ? 29.768 14.700 -15.304 1.00 76.12 234 LEU A C 1
ATOM 1886 O O . LEU A 1 234 ? 30.645 14.413 -14.500 1.00 76.12 234 LEU A O 1
ATOM 1890 N N . ILE A 1 235 ? 28.602 15.246 -14.937 1.00 76.81 235 ILE A N 1
ATOM 1891 C CA . ILE A 1 235 ? 28.267 15.648 -13.558 1.00 76.81 235 ILE A CA 1
ATOM 1892 C C . ILE A 1 235 ? 27.850 14.434 -12.716 1.00 76.81 235 ILE A C 1
ATOM 1894 O O . ILE A 1 235 ? 28.324 14.246 -11.605 1.00 76.81 235 ILE A O 1
ATOM 1898 N N . CYS A 1 236 ? 26.991 13.564 -13.258 1.00 79.00 236 CYS A N 1
ATOM 1899 C CA . CYS A 1 236 ? 26.448 12.406 -12.528 1.00 79.00 236 CYS A CA 1
ATOM 1900 C C . CYS A 1 236 ? 26.683 11.055 -13.220 1.00 79.00 236 CYS A C 1
ATOM 1902 O O . CYS A 1 236 ? 26.079 10.053 -12.845 1.00 79.00 236 CYS A O 1
ATOM 1904 N N . LYS A 1 237 ? 27.515 11.022 -14.270 1.00 77.19 237 LYS A N 1
ATOM 1905 C CA . LYS A 1 237 ? 27.942 9.817 -15.012 1.00 77.19 237 LYS A CA 1
ATOM 1906 C C . LYS A 1 237 ? 26.813 8.988 -15.653 1.00 77.19 237 LYS A C 1
ATOM 1908 O O . LYS A 1 237 ? 27.058 7.900 -16.167 1.00 77.19 237 LYS A O 1
ATOM 1913 N N . ARG A 1 238 ? 25.578 9.505 -15.702 1.00 74.19 238 ARG A N 1
ATOM 1914 C CA . ARG A 1 238 ? 24.409 8.821 -16.287 1.00 74.19 238 ARG A CA 1
ATOM 1915 C C . ARG A 1 238 ? 24.378 8.939 -17.815 1.00 74.19 238 ARG A C 1
ATOM 1917 O O . ARG A 1 238 ? 24.643 10.009 -18.355 1.00 74.19 238 ARG A O 1
ATOM 1924 N N . SER A 1 239 ? 24.000 7.864 -18.508 1.00 78.50 239 SER A N 1
ATOM 1925 C CA . SER A 1 239 ? 23.775 7.868 -19.963 1.00 78.50 239 SER A CA 1
ATOM 1926 C C . SER A 1 239 ? 22.360 8.349 -20.302 1.00 78.50 239 SER A C 1
ATOM 1928 O O . SER A 1 239 ? 21.384 7.812 -19.782 1.00 78.50 239 SER A O 1
ATOM 1930 N N . ILE A 1 240 ? 22.239 9.363 -21.159 1.00 78.38 240 ILE A N 1
ATOM 1931 C CA . ILE A 1 240 ? 20.997 10.082 -21.483 1.00 78.38 240 ILE A CA 1
ATOM 1932 C C . ILE A 1 240 ? 20.888 10.249 -23.001 1.00 78.38 240 ILE A C 1
ATOM 1934 O O . ILE A 1 240 ? 21.893 10.436 -23.678 1.00 78.38 240 ILE A O 1
ATOM 1938 N N . THR A 1 241 ? 19.686 10.195 -23.565 1.00 80.69 241 THR A N 1
ATOM 1939 C CA . THR A 1 241 ? 19.487 10.443 -25.004 1.00 80.69 241 THR A CA 1
ATOM 1940 C C . THR A 1 241 ? 19.577 11.936 -25.349 1.00 80.69 241 THR A C 1
ATOM 1942 O O . THR A 1 241 ? 19.365 12.807 -24.506 1.00 80.69 241 THR A O 1
ATOM 1945 N N . ASP A 1 242 ? 19.864 12.250 -26.607 1.00 74.06 242 ASP A N 1
ATOM 1946 C CA . ASP A 1 242 ? 19.954 13.597 -27.188 1.00 74.06 242 ASP A CA 1
ATOM 1947 C C . ASP A 1 242 ? 18.725 14.464 -26.873 1.00 74.06 242 ASP A C 1
ATOM 1949 O O . ASP A 1 242 ? 18.846 15.654 -26.591 1.00 74.06 242 ASP A O 1
ATOM 1953 N N . ILE A 1 243 ? 17.535 13.861 -26.899 1.00 74.06 243 ILE A N 1
ATOM 1954 C CA . ILE A 1 243 ? 16.262 14.553 -26.644 1.00 74.06 243 ILE A CA 1
ATOM 1955 C C . ILE A 1 243 ? 16.109 14.865 -25.148 1.00 74.06 243 ILE A C 1
ATOM 1957 O O . ILE A 1 243 ? 15.532 15.883 -24.766 1.00 74.06 243 ILE A O 1
ATOM 1961 N N . GLN A 1 244 ? 16.665 14.014 -24.286 1.00 75.94 244 GLN A N 1
ATOM 1962 C CA . GLN A 1 244 ? 16.514 14.101 -22.835 1.00 75.94 244 GLN A CA 1
ATOM 1963 C C . GLN A 1 244 ? 17.631 14.909 -22.156 1.00 75.94 244 GLN A C 1
ATOM 1965 O O . GLN A 1 244 ? 17.463 15.322 -21.008 1.00 75.94 244 GLN A O 1
ATOM 1970 N N . ILE A 1 245 ? 18.751 15.195 -22.833 1.00 77.19 245 ILE A N 1
ATOM 1971 C CA . ILE A 1 245 ? 19.918 15.848 -22.211 1.00 77.19 245 ILE A CA 1
ATOM 1972 C C . ILE A 1 245 ? 19.635 17.277 -21.714 1.00 77.19 245 ILE A C 1
ATOM 1974 O O . ILE A 1 245 ? 20.133 17.676 -20.664 1.00 77.19 245 ILE A O 1
ATOM 1978 N N . ILE A 1 246 ? 18.773 18.022 -22.413 1.00 74.31 246 ILE A N 1
ATOM 1979 C CA . ILE A 1 246 ? 18.362 19.392 -22.044 1.00 74.31 246 ILE A CA 1
ATOM 1980 C C . ILE A 1 246 ? 17.453 19.391 -20.803 1.00 74.31 246 ILE A C 1
ATOM 1982 O O . ILE A 1 246 ? 17.396 20.363 -20.052 1.00 74.31 246 ILE A O 1
ATOM 1986 N N . HIS A 1 247 ? 16.698 18.313 -20.590 1.00 73.44 247 HIS A N 1
ATOM 1987 C CA . HIS A 1 247 ? 15.916 18.142 -19.367 1.00 73.44 247 HIS A CA 1
ATOM 1988 C C . HIS A 1 247 ? 16.793 17.639 -18.225 1.00 73.44 247 HIS A C 1
ATOM 1990 O O . HIS A 1 247 ? 16.680 18.126 -17.105 1.00 73.44 247 HIS A O 1
ATOM 1996 N N . HIS A 1 248 ? 17.714 16.725 -18.523 1.00 80.25 248 HIS A N 1
ATOM 1997 C CA . HIS A 1 248 ? 18.675 16.218 -17.560 1.00 80.25 248 HIS A CA 1
ATOM 1998 C C . HIS A 1 248 ? 19.544 17.328 -16.954 1.00 80.25 248 HIS A C 1
ATOM 2000 O O . HIS A 1 248 ? 19.769 17.318 -15.747 1.00 80.25 248 HIS A O 1
ATOM 2006 N N . SER A 1 249 ? 19.975 18.312 -17.751 1.00 72.25 249 SER A N 1
ATOM 2007 C CA . SER A 1 249 ? 20.770 19.449 -17.265 1.00 72.25 249 SER A CA 1
ATOM 2008 C C . SER A 1 249 ? 20.066 20.292 -16.200 1.00 72.25 249 SER A C 1
ATOM 2010 O O . SER A 1 249 ? 20.733 20.973 -15.431 1.00 72.25 249 SER A O 1
ATOM 2012 N N . ARG A 1 250 ? 18.729 20.226 -16.101 1.00 73.50 250 ARG A N 1
ATOM 2013 C CA . ARG A 1 250 ? 17.972 20.951 -15.069 1.00 73.50 250 ARG A CA 1
ATOM 2014 C C . ARG A 1 250 ? 18.206 20.415 -13.665 1.00 73.50 250 ARG A C 1
ATOM 2016 O O . ARG A 1 250 ? 18.030 21.148 -12.704 1.00 73.50 250 ARG A O 1
ATOM 2023 N N . ARG A 1 251 ? 18.589 19.143 -13.551 1.00 75.12 251 ARG A N 1
ATOM 2024 C CA . ARG A 1 251 ? 18.873 18.506 -12.260 1.00 75.12 251 ARG A CA 1
ATOM 2025 C C . ARG A 1 251 ? 20.183 18.982 -11.637 1.00 75.12 251 ARG A C 1
ATOM 2027 O O . ARG A 1 251 ? 20.424 18.674 -10.483 1.00 75.12 251 ARG A O 1
ATOM 2034 N N . HIS A 1 252 ? 20.987 19.709 -12.407 1.00 76.38 252 HIS A N 1
ATOM 2035 C CA . HIS A 1 252 ? 22.285 20.238 -12.001 1.00 76.38 252 HIS A CA 1
ATOM 2036 C C . HIS A 1 252 ? 22.260 21.767 -11.882 1.00 76.38 252 HIS A C 1
ATOM 2038 O O . HIS A 1 252 ? 23.303 22.397 -11.938 1.00 76.38 252 HIS A O 1
ATOM 2044 N N . ILE A 1 253 ? 21.080 22.392 -11.810 1.00 76.06 253 ILE A N 1
ATOM 2045 C CA . ILE A 1 253 ? 20.985 23.847 -11.646 1.00 76.06 253 ILE A CA 1
ATOM 2046 C C . ILE A 1 253 ? 21.439 24.206 -10.231 1.00 76.06 253 ILE A C 1
ATOM 2048 O O . ILE A 1 253 ? 20.787 23.825 -9.263 1.00 76.06 253 ILE A O 1
ATOM 2052 N N . GLU A 1 254 ? 22.501 24.998 -10.143 1.00 67.88 254 GLU A N 1
ATOM 2053 C CA . GLU A 1 254 ? 23.014 25.581 -8.903 1.00 67.88 254 GLU A CA 1
ATOM 2054 C C . GLU A 1 254 ? 23.085 27.110 -9.089 1.00 67.88 254 GLU A C 1
ATOM 2056 O O . GLU A 1 254 ? 23.480 27.604 -10.149 1.00 67.88 254 GLU A O 1
ATOM 2061 N N . ASP A 1 255 ? 22.592 27.874 -8.108 1.00 63.72 255 ASP A N 1
ATOM 2062 C CA . ASP A 1 255 ? 22.649 29.347 -8.053 1.00 63.72 255 ASP A CA 1
ATOM 2063 C C . ASP A 1 255 ? 22.198 30.113 -9.317 1.00 63.72 255 ASP A C 1
ATOM 2065 O O . ASP A 1 255 ? 22.771 31.133 -9.695 1.00 63.72 255 ASP A O 1
ATOM 2069 N N . LYS A 1 256 ? 21.107 29.662 -9.959 1.00 68.75 256 LYS A N 1
ATOM 2070 C CA . LYS A 1 256 ? 20.519 30.238 -11.196 1.00 68.75 256 LYS A CA 1
ATOM 2071 C C . LYS A 1 256 ? 21.376 30.081 -12.463 1.00 68.75 256 LYS A C 1
ATOM 2073 O O . LYS A 1 256 ? 21.020 30.649 -13.498 1.00 68.75 256 LYS A O 1
ATOM 2078 N N . TYR A 1 257 ? 22.433 29.274 -12.429 1.00 74.50 257 TYR A N 1
ATOM 2079 C CA . TYR A 1 257 ? 23.218 28.914 -13.608 1.00 74.50 257 TYR A CA 1
ATOM 2080 C C . TYR A 1 257 ? 22.870 27.500 -14.095 1.00 74.50 257 TYR A C 1
ATOM 2082 O O . TYR A 1 257 ? 22.536 26.604 -13.325 1.00 74.50 257 TYR A O 1
ATOM 2090 N N . PHE A 1 258 ? 22.921 27.299 -15.410 1.00 79.19 258 PHE A N 1
ATOM 2091 C CA . PHE A 1 258 ? 22.595 26.045 -16.082 1.00 79.19 258 PHE A CA 1
ATOM 2092 C C . PHE A 1 258 ? 23.881 25.381 -16.588 1.00 79.19 258 PHE A C 1
ATOM 2094 O O . PHE A 1 258 ? 24.371 25.788 -17.646 1.00 79.19 258 PHE A O 1
ATOM 2101 N N . PRO A 1 259 ? 24.442 24.377 -15.894 1.00 78.75 259 PRO A N 1
ATOM 2102 C CA . PRO A 1 259 ? 25.627 23.681 -16.375 1.00 78.75 259 PRO A CA 1
ATOM 2103 C C . PRO A 1 259 ? 25.295 22.704 -17.505 1.00 78.75 259 PRO A C 1
ATOM 2105 O O . PRO A 1 259 ? 24.277 22.003 -17.505 1.00 78.75 259 PRO A O 1
ATOM 2108 N N . CYS A 1 260 ? 26.185 22.640 -18.490 1.00 82.94 260 CYS A N 1
ATOM 2109 C CA . CYS A 1 260 ? 26.110 21.711 -19.603 1.00 82.94 260 CYS A CA 1
ATOM 2110 C C . CYS A 1 260 ? 26.537 20.300 -19.159 1.00 82.94 260 CYS A C 1
ATOM 2112 O O . CYS A 1 260 ? 27.696 20.099 -18.801 1.00 82.94 260 CYS A O 1
ATOM 2114 N N . PRO A 1 261 ? 25.680 19.269 -19.277 1.00 79.62 261 PRO A N 1
ATOM 2115 C CA . PRO A 1 261 ? 26.031 17.902 -18.882 1.00 79.62 261 PRO A CA 1
ATOM 2116 C C . PRO A 1 261 ? 27.157 17.273 -19.711 1.00 79.62 261 PRO A C 1
ATOM 2118 O O . PRO A 1 261 ? 27.703 16.251 -19.306 1.00 79.62 261 PRO A O 1
ATOM 2121 N N . ALA A 1 262 ? 27.467 17.834 -20.885 1.00 78.88 262 ALA A N 1
ATOM 2122 C CA . ALA A 1 262 ? 28.442 17.285 -21.826 1.00 78.88 262 ALA A CA 1
ATOM 2123 C C . ALA A 1 262 ? 29.835 17.934 -21.735 1.00 78.88 262 ALA A C 1
ATOM 2125 O O . ALA A 1 262 ? 30.805 17.303 -22.144 1.00 78.88 262 ALA A O 1
ATOM 2126 N N . CYS A 1 263 ? 29.947 19.171 -21.238 1.00 81.69 263 CYS A N 1
ATOM 2127 C CA . CYS A 1 263 ? 31.227 19.894 -21.149 1.00 81.69 263 CYS A CA 1
ATOM 2128 C C . CYS A 1 263 ? 31.362 20.812 -19.925 1.00 81.69 263 CYS A C 1
ATOM 2130 O O . CYS A 1 263 ? 32.350 21.527 -19.826 1.00 81.69 263 CYS A O 1
ATOM 2132 N N . LEU A 1 264 ? 30.387 20.798 -19.011 1.00 80.12 264 LEU A N 1
ATOM 2133 C CA . LEU A 1 264 ? 30.373 21.527 -17.735 1.00 80.12 264 LEU A CA 1
ATOM 2134 C C . LEU A 1 264 ? 30.344 23.064 -17.824 1.00 80.12 264 LEU A C 1
ATOM 2136 O O . LEU A 1 264 ? 30.304 23.720 -16.790 1.00 80.12 264 LEU A O 1
ATOM 2140 N N . GLU A 1 265 ? 30.271 23.650 -19.023 1.00 82.94 265 GLU A N 1
ATOM 2141 C CA . GLU A 1 265 ? 30.065 25.099 -19.182 1.00 82.94 265 GLU A CA 1
ATOM 2142 C C . GLU A 1 265 ? 28.739 25.556 -18.558 1.00 82.94 265 GLU A C 1
ATOM 2144 O O . GLU A 1 265 ? 27.700 24.927 -18.774 1.00 82.94 265 GLU A O 1
ATOM 2149 N N . THR A 1 266 ? 28.763 26.667 -17.821 1.00 82.44 266 THR A N 1
ATOM 2150 C CA . THR A 1 266 ? 27.598 27.236 -17.136 1.00 82.44 266 THR A CA 1
ATOM 2151 C C . THR A 1 266 ? 26.977 28.382 -17.932 1.00 82.44 266 THR A C 1
ATOM 2153 O O . THR A 1 266 ? 27.656 29.260 -18.457 1.00 82.44 266 THR A O 1
ATOM 2156 N N . PHE A 1 267 ? 25.646 28.394 -18.014 1.00 82.19 267 PHE A N 1
ATOM 2157 C CA . PHE A 1 267 ? 24.887 29.410 -18.747 1.00 82.19 267 PHE A CA 1
ATOM 2158 C C . PHE A 1 267 ? 23.946 30.164 -17.812 1.00 82.19 267 PHE A C 1
ATOM 2160 O O . PHE A 1 267 ? 23.300 29.559 -16.965 1.00 82.19 267 PHE A O 1
ATOM 2167 N N . LYS A 1 268 ? 23.802 31.482 -17.994 1.00 79.31 268 LYS A N 1
ATOM 2168 C CA . LYS A 1 268 ? 22.860 32.313 -17.213 1.00 79.31 268 LYS A CA 1
ATOM 2169 C C . LYS A 1 268 ? 21.391 32.062 -17.573 1.00 79.31 268 LYS A C 1
ATOM 2171 O O . LYS A 1 268 ? 20.494 32.440 -16.826 1.00 79.31 268 LYS A O 1
ATOM 2176 N N . GLY A 1 269 ? 21.128 31.437 -18.722 1.00 78.44 269 GLY A N 1
ATOM 2177 C CA . GLY A 1 269 ? 19.781 31.251 -19.244 1.00 78.44 269 GLY A CA 1
ATOM 2178 C C . GLY A 1 269 ? 19.563 29.903 -19.925 1.00 78.44 269 GLY A C 1
ATOM 2179 O O . GLY A 1 269 ? 20.415 29.375 -20.640 1.00 78.44 269 GLY A O 1
ATOM 2180 N N . LYS A 1 270 ? 18.343 29.374 -19.774 1.00 76.94 270 LYS A N 1
ATOM 2181 C CA . LYS A 1 270 ? 17.887 28.137 -20.432 1.00 76.94 270 LYS A CA 1
ATOM 2182 C C . LYS A 1 270 ? 17.999 28.206 -21.959 1.00 76.94 270 LYS A C 1
ATOM 2184 O O . LYS A 1 270 ? 18.312 27.204 -22.595 1.00 76.94 270 LYS A O 1
ATOM 2189 N N . LYS A 1 271 ? 17.711 29.370 -22.556 1.00 80.31 271 LYS A N 1
ATOM 2190 C CA . LYS A 1 271 ? 17.776 29.565 -24.015 1.00 80.31 271 LYS A CA 1
ATOM 2191 C C . LYS A 1 271 ? 19.204 29.364 -24.534 1.00 80.31 271 LYS A C 1
ATOM 2193 O O . LYS A 1 271 ? 19.385 28.676 -25.538 1.00 80.31 271 LYS A O 1
ATOM 2198 N N . ASP A 1 272 ? 20.194 29.864 -23.802 1.00 81.12 272 ASP A N 1
ATOM 2199 C CA . ASP A 1 272 ? 21.609 29.781 -24.174 1.00 81.12 272 ASP A CA 1
ATOM 2200 C C . ASP A 1 272 ? 22.124 28.344 -24.080 1.00 81.12 272 ASP A C 1
ATOM 2202 O O . ASP A 1 272 ? 22.745 27.845 -25.020 1.00 81.12 272 ASP A O 1
ATOM 2206 N N . LEU A 1 273 ? 21.742 27.625 -23.018 1.00 83.50 273 LEU A N 1
ATOM 2207 C CA . LEU A 1 273 ? 22.042 26.200 -22.863 1.00 83.50 273 LEU A CA 1
ATOM 2208 C C . LEU A 1 273 ? 21.460 25.356 -24.011 1.00 83.50 273 LEU A C 1
ATOM 2210 O O . LEU A 1 273 ? 22.128 24.464 -24.528 1.00 83.50 273 L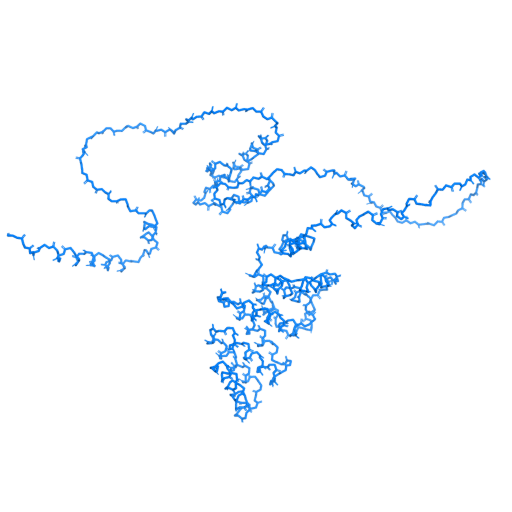EU A O 1
ATOM 2214 N N . VAL A 1 274 ? 20.223 25.627 -24.444 1.00 81.31 274 VAL A N 1
ATOM 2215 C CA . VAL A 1 274 ? 19.582 24.899 -25.559 1.00 81.31 274 VAL A CA 1
ATOM 2216 C C . VAL A 1 274 ? 20.331 25.128 -26.876 1.00 81.31 274 VAL A C 1
ATOM 2218 O O . VAL A 1 274 ? 20.548 24.184 -27.641 1.00 81.31 274 VAL A O 1
ATOM 2221 N N . ILE A 1 275 ? 20.747 26.369 -27.144 1.00 83.31 275 ILE A N 1
ATOM 2222 C CA . ILE A 1 275 ? 21.523 26.721 -28.342 1.00 83.31 275 ILE A CA 1
ATOM 2223 C C . ILE A 1 275 ? 22.905 26.059 -28.296 1.00 83.31 275 ILE A C 1
ATOM 2225 O O . ILE A 1 275 ? 23.339 25.479 -29.296 1.00 83.31 275 ILE A O 1
ATOM 2229 N N . HIS A 1 276 ? 23.567 26.087 -27.138 1.00 83.81 276 HIS A N 1
ATOM 2230 C CA . HIS A 1 276 ? 24.839 25.410 -26.906 1.00 83.81 276 HIS A CA 1
ATOM 2231 C C . HIS A 1 276 ? 24.715 23.891 -27.118 1.00 83.81 276 HIS A C 1
ATOM 2233 O O . HIS A 1 276 ? 25.492 23.300 -27.870 1.00 83.81 276 HIS A O 1
ATOM 2239 N N . MET A 1 277 ? 23.687 23.248 -26.556 1.00 78.44 277 MET A N 1
ATOM 2240 C CA . MET A 1 277 ? 23.512 21.794 -26.649 1.00 78.44 277 MET A CA 1
ATOM 2241 C C . MET A 1 277 ? 23.256 21.301 -28.073 1.00 78.44 277 MET A C 1
ATOM 2243 O O . MET A 1 277 ? 23.703 20.217 -28.455 1.00 78.44 277 MET A O 1
ATOM 2247 N N . ARG A 1 278 ? 22.623 22.129 -28.909 1.00 80.44 278 ARG A N 1
ATOM 2248 C CA . ARG A 1 278 ? 22.441 21.837 -30.335 1.00 80.44 278 ARG A CA 1
ATOM 2249 C C . ARG A 1 278 ? 23.779 21.690 -31.075 1.00 80.44 278 ARG A C 1
ATOM 2251 O O . ARG A 1 278 ? 23.836 20.948 -32.054 1.00 80.44 278 ARG A O 1
ATOM 2258 N N . LYS A 1 279 ? 24.859 22.340 -30.616 1.00 80.81 279 LYS A N 1
ATOM 2259 C CA . LYS A 1 279 ? 26.209 22.180 -31.191 1.00 80.81 279 LYS A CA 1
ATOM 2260 C C . LYS A 1 279 ? 26.808 20.807 -30.871 1.00 80.81 279 LYS A C 1
ATOM 2262 O O . LYS A 1 279 ? 27.382 20.187 -31.760 1.00 80.81 279 LYS A O 1
ATOM 2267 N N . HIS A 1 280 ? 26.610 20.289 -29.657 1.00 78.56 280 HIS A N 1
ATOM 2268 C CA . HIS A 1 280 ? 27.055 18.939 -29.271 1.00 78.56 280 HIS A CA 1
ATOM 2269 C C . HIS A 1 280 ? 26.345 17.839 -30.062 1.00 78.56 280 HIS A C 1
ATOM 2271 O O . HIS A 1 280 ? 26.987 16.902 -30.533 1.00 78.56 280 HIS A O 1
ATOM 2277 N N . ILE A 1 281 ? 25.032 17.984 -30.262 1.00 71.12 281 ILE A N 1
ATOM 2278 C CA . ILE A 1 281 ? 24.223 17.039 -31.047 1.00 71.12 281 ILE A CA 1
ATOM 2279 C C . ILE A 1 281 ? 24.663 17.045 -32.517 1.00 71.12 281 ILE A C 1
ATOM 2281 O O . ILE A 1 281 ? 24.864 15.986 -33.106 1.00 71.12 281 ILE A O 1
ATOM 2285 N N . LYS A 1 282 ? 24.926 18.228 -33.089 1.00 72.44 282 LYS A N 1
ATOM 2286 C CA . LYS A 1 282 ? 25.475 18.352 -34.450 1.00 72.44 282 LYS A CA 1
ATOM 2287 C C . LYS A 1 282 ? 26.889 17.770 -34.582 1.00 72.44 282 LYS A C 1
ATOM 2289 O O . LYS A 1 282 ? 27.182 17.145 -35.593 1.00 72.44 282 LYS A O 1
ATOM 2294 N N . LYS A 1 283 ? 27.752 17.932 -33.569 1.00 69.31 283 LYS A N 1
ATOM 2295 C CA . LYS A 1 283 ? 29.138 17.424 -33.575 1.00 69.31 283 LYS A CA 1
ATOM 2296 C C . LYS A 1 283 ? 29.218 15.896 -33.458 1.00 69.31 283 LYS A C 1
ATOM 2298 O O . LYS A 1 283 ? 30.132 15.305 -34.017 1.00 69.31 283 LYS A O 1
ATOM 2303 N N . LYS A 1 284 ? 28.264 15.249 -32.775 1.00 61.75 284 LYS A N 1
ATOM 2304 C CA . LYS A 1 284 ? 28.185 13.777 -32.677 1.00 61.75 284 LYS A CA 1
ATOM 2305 C C . LYS A 1 284 ? 27.544 13.092 -33.894 1.00 61.75 284 LYS A C 1
ATOM 2307 O O . LYS A 1 284 ? 27.696 11.885 -34.038 1.00 61.75 284 LYS A O 1
ATOM 2312 N N . GLY A 1 285 ? 26.841 13.835 -34.753 1.00 50.59 285 GLY A N 1
ATOM 2313 C CA . GLY A 1 285 ? 26.148 13.307 -35.937 1.00 50.59 285 GLY A CA 1
ATOM 2314 C C . GLY A 1 285 ? 26.956 13.299 -37.244 1.00 50.59 285 GLY A C 1
ATOM 2315 O O . GLY A 1 285 ? 26.403 12.926 -38.273 1.00 50.59 285 GLY A O 1
ATOM 2316 N N . ALA A 1 286 ? 28.229 13.712 -37.235 1.00 42.28 286 ALA A N 1
ATOM 2317 C CA . ALA A 1 286 ? 29.094 13.752 -38.420 1.00 42.28 286 ALA A CA 1
ATOM 2318 C C . ALA A 1 286 ? 30.365 12.899 -38.217 1.00 42.28 286 ALA A C 1
ATOM 2320 O O . ALA A 1 286 ? 30.920 12.907 -37.114 1.00 42.28 286 ALA A O 1
ATOM 2321 N N . PRO A 1 287 ? 30.870 12.180 -39.242 1.00 33.56 287 PRO A N 1
ATOM 2322 C CA . PRO A 1 287 ? 32.083 11.388 -39.105 1.00 33.56 287 PRO A CA 1
ATOM 2323 C C . PRO A 1 287 ? 33.340 12.278 -39.141 1.00 33.56 287 PRO A C 1
ATOM 2325 O O . PRO A 1 287 ? 33.659 12.890 -40.154 1.00 33.56 287 PRO A O 1
ATOM 2328 N N . SER A 1 288 ? 34.035 12.290 -38.000 1.00 38.84 288 SER A N 1
ATOM 2329 C CA . SER A 1 288 ? 35.481 12.448 -37.746 1.00 38.84 288 SER A CA 1
ATOM 2330 C C . SER A 1 288 ? 36.280 13.617 -38.350 1.00 38.84 288 SER A C 1
ATOM 2332 O O . SER A 1 288 ? 36.414 13.7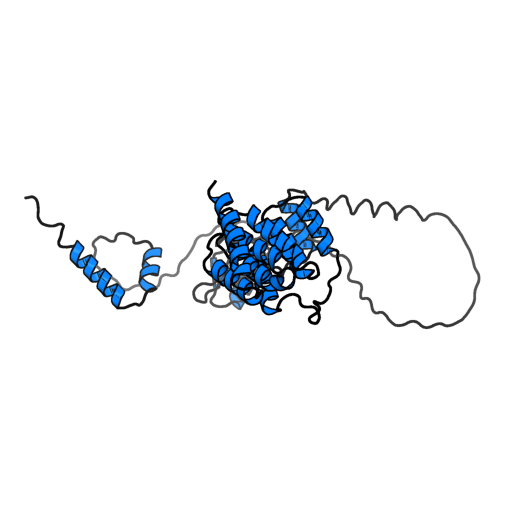38 -39.562 1.00 38.84 288 SER A O 1
ATOM 2334 N N . LYS A 1 289 ? 37.019 14.330 -37.479 1.00 31.08 289 LYS A N 1
ATOM 2335 C CA . LYS A 1 289 ? 38.503 14.452 -37.477 1.00 31.08 289 LYS A CA 1
ATOM 2336 C C . LYS A 1 289 ? 38.983 15.158 -36.190 1.00 31.08 289 LYS A C 1
ATOM 2338 O O . LYS A 1 289 ? 38.307 16.041 -35.672 1.00 31.08 289 LYS A O 1
ATOM 2343 N N . LYS A 1 290 ? 40.117 14.691 -35.651 1.00 33.00 290 LYS A N 1
ATOM 2344 C CA . LYS A 1 290 ? 40.789 15.156 -34.418 1.00 33.00 290 LYS A CA 1
ATOM 2345 C C . LYS A 1 290 ? 41.145 16.652 -34.459 1.00 33.00 290 LYS A C 1
ATOM 2347 O O . LYS A 1 290 ? 41.488 17.140 -35.529 1.00 33.00 290 LYS A O 1
ATOM 2352 N N . ALA A 1 291 ? 41.201 17.292 -33.288 1.00 29.72 291 ALA A N 1
ATOM 2353 C CA . ALA A 1 291 ? 42.264 18.233 -32.906 1.00 29.72 291 ALA A CA 1
ATOM 2354 C C . ALA A 1 291 ? 42.197 18.523 -31.395 1.00 29.72 291 ALA A C 1
ATOM 2356 O O . ALA A 1 291 ? 41.151 18.912 -30.872 1.00 29.72 291 ALA A O 1
ATOM 2357 N N . GLU A 1 292 ? 43.320 18.292 -30.722 1.00 35.16 292 GLU A N 1
ATOM 2358 C CA . GLU A 1 292 ? 43.690 18.881 -29.436 1.00 35.16 292 GLU A CA 1
ATOM 2359 C C . GLU A 1 292 ? 43.739 20.412 -29.563 1.00 35.16 292 GLU A C 1
ATOM 2361 O O . GLU A 1 292 ? 44.173 20.905 -30.601 1.00 35.16 292 GLU A O 1
ATOM 2366 N N . MET A 1 293 ? 43.354 21.155 -28.520 1.00 29.91 293 MET A N 1
ATOM 2367 C CA . MET A 1 293 ? 44.144 22.294 -28.031 1.00 29.91 293 MET A CA 1
ATOM 2368 C C . MET A 1 293 ? 43.620 22.768 -26.669 1.00 29.91 293 MET A C 1
ATOM 2370 O O . MET A 1 293 ? 42.425 22.987 -26.480 1.00 29.91 293 MET A O 1
ATOM 2374 N N . LEU A 1 294 ? 44.566 22.912 -25.745 1.00 40.47 294 LEU A N 1
ATOM 2375 C CA . LEU A 1 294 ? 44.513 23.688 -24.508 1.00 40.47 294 LEU A CA 1
ATOM 2376 C C . LEU A 1 294 ? 44.253 25.186 -24.778 1.00 40.47 294 LEU A C 1
ATOM 2378 O O . LEU A 1 294 ? 44.483 25.629 -25.904 1.00 40.47 294 LEU A O 1
ATOM 2382 N N . LYS A 1 295 ? 43.952 25.927 -23.689 1.00 32.38 295 LYS A N 1
ATOM 2383 C CA . LYS A 1 295 ? 43.897 27.406 -23.486 1.00 32.38 295 LYS A CA 1
ATOM 2384 C C . LYS A 1 295 ? 42.472 27.986 -23.452 1.00 32.38 295 LYS A C 1
ATOM 2386 O O . LYS A 1 295 ? 41.618 27.539 -24.201 1.00 32.38 295 LYS A O 1
ATOM 2391 N N . GLU A 1 296 ? 42.112 28.965 -22.622 1.00 27.58 296 GLU A N 1
ATOM 2392 C CA . GLU A 1 296 ? 42.833 29.860 -21.702 1.00 27.58 296 GLU A CA 1
ATOM 2393 C C . GLU A 1 296 ? 41.781 30.483 -20.753 1.00 27.58 296 GLU A C 1
ATOM 2395 O O . GLU A 1 296 ? 40.649 30.742 -21.164 1.00 27.58 296 GLU A O 1
ATOM 2400 N N . VAL A 1 297 ? 42.142 30.716 -19.490 1.00 33.00 297 VAL A N 1
ATOM 2401 C CA . VAL A 1 297 ? 41.352 31.491 -18.515 1.00 33.00 297 VAL A CA 1
ATOM 2402 C C . VAL A 1 297 ? 41.682 32.979 -18.707 1.00 33.00 297 VAL A C 1
ATOM 2404 O O . VAL A 1 297 ? 42.871 33.298 -18.751 1.00 33.00 297 VAL A O 1
ATOM 2407 N N . PRO A 1 298 ? 40.712 33.913 -18.776 1.00 32.50 298 PRO A N 1
ATOM 2408 C CA . PRO A 1 298 ? 41.026 35.335 -18.718 1.00 32.50 298 PRO A CA 1
ATOM 2409 C C . PRO A 1 298 ? 41.282 35.760 -17.266 1.00 32.50 298 PRO A C 1
ATOM 2411 O O . PRO A 1 298 ? 40.389 35.708 -16.420 1.00 32.50 298 PRO A O 1
ATOM 2414 N N . LYS A 1 299 ? 42.518 36.190 -17.014 1.00 27.81 299 LYS A N 1
ATOM 2415 C CA . LYS A 1 299 ? 42.977 36.952 -15.846 1.00 27.81 299 LYS A CA 1
ATOM 2416 C C . LYS A 1 299 ? 42.421 38.389 -15.923 1.00 27.81 299 LYS A C 1
ATOM 2418 O O . LYS A 1 299 ? 42.485 38.972 -17.006 1.00 27.81 299 LYS A O 1
ATOM 2423 N N . PRO A 1 300 ? 41.948 39.006 -14.827 1.00 31.17 300 PRO A N 1
ATOM 2424 C CA . PRO A 1 300 ? 42.010 40.452 -14.662 1.00 31.17 300 PRO A CA 1
ATOM 2425 C C . PRO A 1 300 ? 43.388 40.828 -14.096 1.00 31.17 300 PRO A C 1
ATOM 2427 O O . PRO A 1 300 ? 43.819 40.288 -13.079 1.00 31.17 300 PRO A O 1
ATOM 2430 N N . THR A 1 301 ? 44.076 41.714 -14.810 1.00 29.25 301 THR A N 1
ATOM 2431 C CA . THR A 1 301 ? 45.273 42.479 -14.416 1.00 29.25 301 THR A CA 1
ATOM 2432 C C . THR A 1 301 ? 45.019 43.227 -13.100 1.00 29.25 301 THR A C 1
ATOM 2434 O O . THR A 1 301 ? 43.973 43.857 -12.971 1.00 29.25 301 THR A O 1
ATOM 2437 N N . GLU A 1 302 ? 45.797 42.929 -12.058 1.00 31.09 302 GLU A N 1
ATOM 2438 C CA . GLU A 1 302 ? 47.001 43.661 -11.593 1.00 31.09 302 GLU A CA 1
ATOM 2439 C C . GLU A 1 302 ? 46.662 44.843 -10.682 1.00 31.09 302 GLU A C 1
ATOM 2441 O O . GLU A 1 302 ? 46.281 45.900 -11.170 1.00 31.09 302 GLU A O 1
ATOM 2446 N N . GLU A 1 303 ? 46.858 44.634 -9.376 1.00 29.53 303 GLU A N 1
ATOM 2447 C CA . GLU A 1 303 ? 47.535 45.591 -8.495 1.00 29.53 303 GLU A CA 1
ATOM 2448 C C . GLU A 1 303 ? 48.521 44.783 -7.617 1.00 29.53 303 GLU A C 1
ATOM 2450 O O . GLU A 1 303 ? 48.131 43.799 -6.982 1.00 29.53 303 GLU A O 1
ATOM 2455 N N . ASP A 1 304 ? 49.797 45.164 -7.720 1.00 31.59 304 ASP A N 1
ATOM 2456 C CA . ASP A 1 304 ? 51.003 44.749 -6.976 1.00 31.59 304 ASP A CA 1
ATOM 2457 C C . ASP A 1 304 ? 50.894 45.148 -5.476 1.00 31.59 304 ASP A C 1
ATOM 2459 O O . ASP A 1 304 ? 50.046 45.970 -5.138 1.00 31.59 304 ASP A O 1
ATOM 2463 N N . ASP A 1 305 ? 51.677 44.726 -4.479 1.00 30.89 305 ASP A N 1
ATOM 2464 C CA . ASP A 1 305 ? 52.823 43.826 -4.276 1.00 30.89 305 ASP A CA 1
ATOM 2465 C C . ASP A 1 305 ? 52.946 43.613 -2.734 1.00 30.89 305 ASP A C 1
ATOM 2467 O O . ASP A 1 305 ? 52.404 44.402 -1.956 1.00 30.89 305 ASP A O 1
ATOM 2471 N N . ASP A 1 306 ? 53.704 42.585 -2.332 1.00 29.36 306 ASP A N 1
ATOM 2472 C CA . ASP A 1 306 ? 54.404 42.374 -1.041 1.00 29.36 306 ASP A CA 1
ATOM 2473 C C . ASP A 1 306 ? 53.636 42.096 0.281 1.00 29.36 306 ASP A C 1
ATOM 2475 O O . ASP A 1 306 ? 53.163 42.995 0.970 1.00 29.36 306 ASP A O 1
ATOM 2479 N N . ASP A 1 307 ? 53.602 40.813 0.691 1.00 31.81 307 ASP A N 1
ATOM 2480 C CA . ASP A 1 307 ? 54.368 40.271 1.846 1.00 31.81 307 ASP A CA 1
ATOM 2481 C C . ASP A 1 307 ? 54.080 38.753 2.053 1.00 31.81 307 ASP A C 1
ATOM 2483 O O . ASP A 1 307 ? 52.929 38.323 2.151 1.00 31.81 307 ASP A O 1
ATOM 2487 N N . MET A 1 308 ? 55.131 37.917 2.118 1.00 32.19 308 MET A N 1
ATOM 2488 C CA . MET A 1 308 ? 55.081 36.511 2.599 1.00 32.19 308 MET A CA 1
ATOM 2489 C C . MET A 1 308 ? 55.035 36.498 4.145 1.00 32.19 308 MET A C 1
ATOM 2491 O O . MET A 1 308 ? 55.624 37.377 4.760 1.00 32.19 308 MET A O 1
ATOM 2495 N N . GLU A 1 309 ? 54.370 35.585 4.872 1.00 36.62 309 GLU A N 1
ATOM 2496 C CA . GLU A 1 309 ? 54.673 34.149 5.102 1.00 36.62 309 GLU A CA 1
ATOM 2497 C C . GLU A 1 309 ? 53.626 33.558 6.128 1.00 36.62 309 GLU A C 1
ATOM 2499 O O . GLU A 1 309 ? 52.707 34.274 6.522 1.00 36.62 309 GLU A O 1
ATOM 2504 N N . PRO A 1 310 ? 53.712 32.302 6.628 1.00 40.41 310 PRO A N 1
ATOM 2505 C CA . PRO A 1 310 ? 53.004 31.100 6.177 1.00 40.41 310 PRO A CA 1
ATOM 2506 C C . PRO A 1 310 ? 51.902 30.566 7.130 1.00 40.41 310 PRO A C 1
ATOM 2508 O O . PRO A 1 310 ? 51.932 30.766 8.342 1.00 40.41 310 PRO A O 1
ATOM 2511 N N . GLY A 1 311 ? 51.019 29.713 6.590 1.00 40.66 311 GLY A N 1
ATOM 2512 C CA . GLY A 1 311 ? 50.327 28.672 7.366 1.00 40.66 311 GLY A CA 1
ATOM 2513 C C . GLY A 1 311 ? 48.801 28.699 7.295 1.00 40.66 311 GLY A C 1
ATOM 2514 O O . GLY A 1 311 ? 48.147 29.195 8.203 1.00 40.66 311 GLY A O 1
ATOM 2515 N N . GLU A 1 312 ? 48.219 28.056 6.281 1.00 34.47 312 GLU A N 1
ATOM 2516 C CA . GLU A 1 312 ? 46.798 27.695 6.293 1.00 34.47 312 GLU A CA 1
ATOM 2517 C C . GLU A 1 312 ? 46.633 26.200 6.011 1.00 34.47 312 GLU A C 1
ATOM 2519 O O . GLU A 1 312 ? 47.012 25.681 4.959 1.00 34.47 312 GLU A O 1
ATOM 2524 N N . ILE A 1 313 ? 46.071 25.495 6.991 1.00 43.12 313 ILE A N 1
ATOM 2525 C CA . ILE A 1 313 ? 45.573 24.129 6.839 1.00 43.12 313 ILE A CA 1
ATOM 2526 C C . ILE A 1 313 ? 44.351 24.215 5.912 1.00 43.12 313 ILE A C 1
ATOM 2528 O O . ILE A 1 313 ? 43.430 24.977 6.215 1.00 43.12 313 ILE A O 1
ATOM 2532 N N . PRO A 1 314 ? 44.288 23.459 4.802 1.00 35.44 314 PRO A N 1
ATOM 2533 C CA . PRO A 1 314 ? 43.142 23.514 3.908 1.00 35.44 314 PRO A CA 1
ATOM 2534 C C . PRO A 1 314 ? 41.931 22.899 4.614 1.00 35.44 314 PRO A C 1
ATOM 2536 O O . PRO A 1 314 ? 41.865 21.689 4.829 1.00 35.44 314 PRO A O 1
ATOM 2539 N N . VAL A 1 315 ? 40.966 23.736 4.991 1.00 41.34 315 VAL A N 1
ATOM 2540 C CA . VAL A 1 315 ? 39.672 23.273 5.496 1.00 41.34 315 VAL A CA 1
ATOM 2541 C C . VAL A 1 315 ? 38.794 22.896 4.303 1.00 41.34 315 VAL A C 1
ATOM 2543 O O . VAL A 1 315 ? 38.626 23.672 3.363 1.00 41.34 315 VAL A O 1
ATOM 2546 N N . ASP A 1 316 ? 38.239 21.687 4.355 1.00 44.88 316 ASP A N 1
ATOM 2547 C CA . ASP A 1 316 ? 37.313 21.129 3.367 1.00 44.88 316 ASP A CA 1
ATOM 2548 C C . ASP A 1 316 ? 36.143 22.105 3.071 1.00 44.88 316 ASP A C 1
ATOM 2550 O O . ASP A 1 316 ? 35.465 22.552 4.007 1.00 44.88 316 ASP A O 1
ATOM 2554 N N . PRO A 1 317 ? 35.849 22.416 1.789 1.00 51.19 317 PRO A N 1
ATOM 2555 C CA . PRO A 1 317 ? 34.707 23.238 1.362 1.00 51.19 317 PRO A CA 1
ATOM 2556 C C . PRO A 1 317 ? 33.345 22.818 1.941 1.00 51.19 317 PRO A C 1
ATOM 2558 O O . PRO A 1 317 ? 32.432 23.640 2.057 1.00 51.19 317 PRO A O 1
ATOM 2561 N N . SER A 1 318 ? 33.208 21.560 2.357 1.00 48.91 318 SER A N 1
ATOM 2562 C CA . SER A 1 318 ? 32.005 21.007 2.985 1.00 48.91 318 SER A CA 1
ATOM 2563 C C . SER A 1 318 ? 31.742 21.588 4.385 1.00 48.91 318 SER A C 1
ATOM 2565 O O . SER A 1 318 ? 30.589 21.756 4.786 1.00 48.91 318 SER A O 1
ATOM 2567 N N . LEU A 1 319 ? 32.794 21.973 5.117 1.00 45.50 319 LEU A N 1
ATOM 2568 C CA . LEU A 1 319 ? 32.697 22.550 6.465 1.00 45.50 319 LEU A CA 1
ATOM 2569 C C . LEU A 1 319 ? 32.318 24.038 6.446 1.00 45.50 319 LEU A C 1
ATOM 2571 O O . LEU A 1 319 ? 31.606 24.510 7.335 1.00 45.50 319 LEU A O 1
ATOM 2575 N N . MET A 1 320 ? 32.701 24.772 5.395 1.00 47.78 320 MET A N 1
ATOM 2576 C CA . MET A 1 320 ? 32.318 26.181 5.238 1.00 47.78 320 MET A CA 1
ATOM 2577 C C . MET A 1 320 ? 30.822 26.348 4.903 1.00 47.78 320 MET A C 1
ATOM 2579 O O . MET A 1 320 ? 30.212 27.365 5.246 1.00 47.78 320 MET A O 1
ATOM 2583 N N . MET A 1 321 ? 30.215 25.332 4.276 1.00 50.38 321 MET A N 1
ATOM 2584 C CA . MET A 1 321 ? 28.772 25.268 4.013 1.00 50.38 321 MET A CA 1
ATOM 2585 C C . MET A 1 321 ? 27.956 24.991 5.283 1.00 50.38 321 MET A C 1
ATOM 2587 O O . MET A 1 321 ? 26.884 25.573 5.444 1.00 50.38 321 MET A O 1
ATOM 2591 N N . TYR A 1 322 ? 28.481 24.194 6.224 1.00 43.47 322 TYR A N 1
ATOM 2592 C CA . TYR A 1 322 ? 27.841 23.981 7.529 1.00 43.47 322 TYR A CA 1
ATOM 2593 C C . TYR A 1 322 ? 27.801 25.279 8.356 1.00 43.47 322 TYR A C 1
ATOM 2595 O O . TYR A 1 322 ? 26.758 25.645 8.896 1.00 43.47 322 TYR A O 1
ATOM 2603 N N . TYR A 1 323 ? 28.898 26.044 8.358 1.00 44.91 323 TYR A N 1
ATOM 2604 C CA . TYR A 1 323 ? 29.010 27.309 9.098 1.00 44.91 323 TYR A CA 1
ATOM 2605 C C . TYR A 1 323 ? 28.093 28.430 8.582 1.00 44.91 323 TYR A C 1
ATOM 2607 O O . TYR A 1 323 ? 27.643 29.278 9.351 1.00 44.91 323 TYR A O 1
ATOM 2615 N N . LYS A 1 324 ? 27.786 28.452 7.279 1.00 51.66 324 LYS A N 1
ATOM 2616 C CA . LYS A 1 324 ? 26.895 29.466 6.684 1.00 51.66 324 LYS A CA 1
ATOM 2617 C C . LYS A 1 324 ? 25.405 29.134 6.825 1.00 51.66 324 LYS A C 1
ATOM 2619 O O . LYS A 1 324 ? 24.581 30.020 6.599 1.00 51.66 324 LYS A O 1
ATOM 2624 N N . SER A 1 325 ? 25.057 27.899 7.199 1.00 50.66 325 SER A N 1
ATOM 2625 C CA . SER A 1 325 ? 23.675 27.408 7.176 1.00 50.66 325 SER A CA 1
ATOM 2626 C C . SER A 1 325 ? 22.889 27.602 8.477 1.00 50.66 325 SER A C 1
ATOM 2628 O O . SER A 1 325 ? 21.668 27.479 8.430 1.00 50.66 325 SER A O 1
ATOM 2630 N N . THR A 1 326 ? 23.516 27.889 9.622 1.00 56.22 326 THR A N 1
ATOM 2631 C CA . THR A 1 326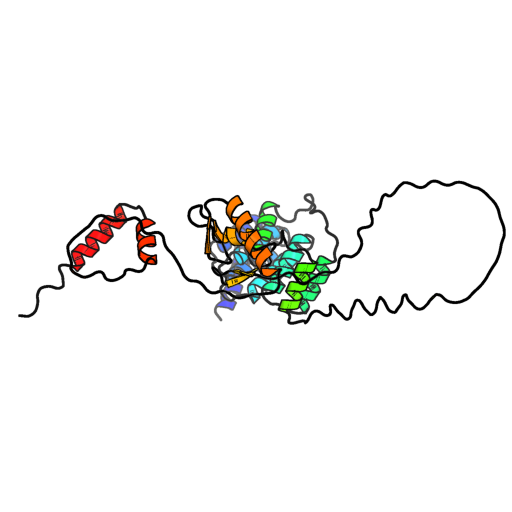 ? 22.776 27.927 10.899 1.00 56.22 326 THR A CA 1
ATOM 2632 C C . THR A 1 326 ? 22.239 29.296 11.297 1.00 56.22 326 THR A C 1
ATOM 2634 O O . THR A 1 326 ? 21.163 29.314 11.871 1.00 56.22 326 THR A O 1
ATOM 2637 N N . ARG A 1 327 ? 22.901 30.426 10.980 1.00 52.66 327 ARG A N 1
ATOM 2638 C CA . ARG A 1 327 ? 22.445 31.810 11.309 1.00 52.66 327 ARG A CA 1
ATOM 2639 C C . ARG A 1 327 ? 21.655 31.933 12.632 1.00 52.66 327 ARG A C 1
ATOM 2641 O O . ARG A 1 327 ? 20.685 32.683 12.717 1.00 52.66 327 ARG A O 1
ATOM 2648 N N . ASP A 1 328 ? 22.111 31.224 13.656 1.00 50.50 328 ASP A N 1
ATOM 2649 C CA . ASP A 1 328 ? 21.574 31.279 15.006 1.00 50.50 328 ASP A CA 1
ATOM 2650 C C . ASP A 1 328 ? 22.641 31.956 15.883 1.00 50.50 328 ASP A C 1
ATOM 2652 O O . ASP A 1 328 ? 23.746 31.413 16.027 1.00 50.50 328 ASP A O 1
ATOM 2656 N N . PRO A 1 329 ? 22.389 33.176 16.391 1.00 53.31 329 PRO A N 1
ATOM 2657 C CA . PRO A 1 329 ? 23.384 33.947 17.130 1.00 53.31 329 PRO A CA 1
ATOM 2658 C C . PRO A 1 329 ? 23.813 33.295 18.457 1.00 53.31 329 PRO A C 1
ATOM 2660 O O . PRO A 1 329 ? 24.878 33.641 18.970 1.00 53.31 329 PRO A O 1
ATOM 2663 N N . GLU A 1 330 ? 23.058 32.332 18.998 1.00 54.16 330 GLU A N 1
ATOM 2664 C CA . GLU A 1 330 ? 23.432 31.632 20.238 1.00 54.16 330 GLU A CA 1
ATOM 2665 C C . GLU A 1 330 ? 24.478 30.531 20.002 1.00 54.16 330 GLU A C 1
ATOM 2667 O O . GLU A 1 330 ? 25.380 30.330 20.820 1.00 54.16 330 GLU A O 1
ATOM 2672 N N . VAL A 1 331 ? 24.440 29.879 18.837 1.00 54.75 331 VAL A N 1
ATOM 2673 C CA . VAL A 1 331 ? 25.375 28.798 18.482 1.00 54.75 331 VAL A CA 1
ATOM 2674 C C . VAL A 1 331 ? 26.784 29.341 18.222 1.00 54.75 331 VAL A C 1
ATOM 2676 O O . VAL A 1 331 ? 27.772 28.708 18.593 1.00 54.75 331 VAL A O 1
ATOM 2679 N N . LEU A 1 332 ? 26.901 30.547 17.655 1.00 48.72 332 LEU A N 1
ATOM 2680 C CA . LEU A 1 332 ? 28.197 31.180 17.394 1.00 48.72 332 LEU A CA 1
ATOM 2681 C C . LEU A 1 332 ? 28.921 31.567 18.696 1.00 48.72 332 LEU A C 1
ATOM 2683 O O . LEU A 1 332 ? 30.123 31.345 18.812 1.00 48.72 332 LEU A O 1
ATOM 2687 N N . ASN A 1 333 ? 28.193 32.060 19.704 1.00 54.94 333 ASN A N 1
ATOM 2688 C CA . ASN A 1 333 ? 28.768 32.361 21.020 1.00 54.94 333 ASN A CA 1
ATOM 2689 C C . ASN A 1 333 ? 29.218 31.095 21.760 1.00 54.94 333 ASN A C 1
ATOM 2691 O O . ASN A 1 333 ? 30.270 31.104 22.396 1.00 54.94 333 ASN A O 1
ATOM 2695 N N . HIS A 1 334 ? 28.473 29.994 21.633 1.00 57.88 334 HIS A N 1
ATOM 2696 C CA . HIS A 1 334 ? 28.836 28.719 22.252 1.00 57.88 334 HIS A CA 1
ATOM 2697 C C . HIS A 1 334 ? 30.091 28.096 21.617 1.00 57.88 334 HIS A C 1
ATOM 2699 O O . HIS A 1 334 ? 30.938 27.547 22.321 1.00 57.88 334 HIS A O 1
ATOM 2705 N N . ILE A 1 335 ? 30.253 28.220 20.295 1.00 55.38 335 ILE A N 1
ATOM 2706 C CA . ILE A 1 335 ? 31.445 27.727 19.589 1.00 55.38 335 ILE A CA 1
ATOM 2707 C C . ILE A 1 335 ? 32.671 28.603 19.892 1.00 55.38 335 ILE A C 1
ATOM 2709 O O . ILE A 1 335 ? 33.761 28.074 20.108 1.00 55.38 335 ILE A O 1
ATOM 2713 N N . VAL A 1 336 ? 32.502 29.928 19.980 1.00 61.25 336 VAL A N 1
ATOM 2714 C CA . VAL A 1 336 ? 33.587 30.856 20.345 1.00 61.25 336 VAL A CA 1
ATOM 2715 C C . VAL A 1 336 ? 34.027 30.664 21.804 1.00 61.25 336 VAL A C 1
ATOM 2717 O O . VAL A 1 336 ? 35.228 30.634 22.061 1.00 61.25 336 VAL A O 1
ATOM 2720 N N . GLN A 1 337 ? 33.097 30.440 22.743 1.00 59.53 337 GLN A N 1
ATOM 2721 C CA . GLN A 1 337 ? 33.429 30.121 24.140 1.00 59.53 337 GLN A CA 1
ATOM 2722 C C . GLN A 1 337 ? 34.119 28.760 24.297 1.00 59.53 337 GLN A C 1
ATOM 2724 O O . GLN A 1 337 ? 35.078 28.643 25.058 1.00 59.53 337 GLN A O 1
ATOM 2729 N N . GLN A 1 338 ? 33.680 27.728 23.569 1.00 57.59 338 GLN A N 1
ATOM 2730 C CA . GLN A 1 338 ? 34.355 26.427 23.599 1.00 57.59 338 GLN A CA 1
ATOM 2731 C C . GLN A 1 338 ? 35.776 26.510 23.022 1.00 57.59 338 GLN A C 1
ATOM 2733 O O . GLN A 1 338 ? 36.704 25.948 23.606 1.00 57.59 338 GLN A O 1
ATOM 2738 N N . ALA A 1 339 ? 35.972 27.270 21.940 1.00 53.66 339 ALA A N 1
ATOM 2739 C CA . ALA A 1 339 ? 37.284 27.476 21.332 1.00 53.66 339 ALA A CA 1
ATOM 2740 C C . ALA A 1 339 ? 38.240 28.304 22.213 1.00 53.66 339 ALA A C 1
ATOM 2742 O O . ALA A 1 339 ? 39.439 28.024 22.224 1.00 53.66 339 ALA A O 1
ATOM 2743 N N . SER A 1 340 ? 37.741 29.271 22.995 1.00 53.94 340 SER A N 1
ATOM 2744 C CA . SER A 1 340 ? 38.573 30.006 23.960 1.00 53.94 340 SER A CA 1
ATOM 2745 C C . SER A 1 340 ? 38.981 29.136 25.152 1.00 53.94 340 SER A C 1
ATOM 2747 O O . SER A 1 340 ? 40.131 29.187 25.570 1.00 53.94 340 SER A O 1
ATOM 2749 N N . THR A 1 341 ? 38.093 28.264 25.649 1.00 53.25 341 THR A N 1
ATOM 2750 C CA . THR A 1 341 ? 38.415 27.364 26.778 1.00 53.25 341 THR A CA 1
ATOM 2751 C C . THR A 1 341 ? 39.379 26.227 26.426 1.00 53.25 341 THR A C 1
ATOM 2753 O O . THR A 1 341 ? 40.007 25.662 27.318 1.00 53.25 341 THR A O 1
ATOM 2756 N N . MET A 1 342 ? 39.518 25.887 25.140 1.00 49.19 342 MET A N 1
ATOM 2757 C CA . MET A 1 342 ? 40.478 24.876 24.680 1.00 49.19 342 MET A CA 1
ATOM 2758 C C . MET A 1 342 ? 41.884 25.436 24.438 1.00 49.19 342 MET A C 1
ATOM 2760 O O . MET A 1 342 ? 42.835 24.663 24.432 1.00 49.19 342 MET A O 1
ATOM 2764 N N . LYS A 1 343 ? 42.042 26.758 24.283 1.00 50.00 343 LYS A N 1
ATOM 2765 C CA . LYS A 1 343 ? 43.353 27.389 24.050 1.00 50.00 343 LYS A CA 1
ATOM 2766 C C . LYS A 1 343 ? 44.130 27.736 25.323 1.00 50.00 343 LYS A C 1
ATOM 2768 O O . LYS A 1 343 ? 45.307 28.051 25.227 1.00 50.00 343 LYS A O 1
ATOM 2773 N N . GLU A 1 344 ? 43.508 27.646 26.497 1.00 48.53 344 GLU A N 1
ATOM 2774 C CA . GLU A 1 344 ? 44.160 27.930 27.788 1.00 48.53 344 GLU A CA 1
ATOM 2775 C C . GLU A 1 344 ? 44.664 26.671 28.521 1.00 48.53 344 GLU A C 1
ATOM 2777 O O . GLU A 1 344 ? 45.118 26.773 29.655 1.00 48.53 344 GLU A O 1
ATOM 2782 N N . LYS A 1 345 ? 44.592 25.475 27.913 1.00 48.94 345 LYS A N 1
ATOM 2783 C CA . LYS A 1 345 ? 44.947 24.209 28.589 1.00 48.94 345 LYS A CA 1
ATOM 2784 C C . LYS A 1 345 ? 46.173 23.461 28.061 1.00 48.94 345 LYS A C 1
ATOM 2786 O O . LYS A 1 345 ? 46.462 22.392 28.584 1.00 48.94 345 LYS A O 1
ATOM 2791 N N . GLU A 1 346 ? 46.909 24.010 27.097 1.00 48.25 346 GLU A N 1
ATOM 2792 C CA . GLU A 1 346 ? 48.143 23.391 26.573 1.00 48.25 346 GLU A CA 1
ATOM 2793 C C . GLU A 1 346 ? 49.315 24.383 26.500 1.00 48.25 346 GLU A C 1
ATOM 2795 O O . GLU A 1 346 ? 49.954 24.537 25.463 1.00 48.25 346 GLU A O 1
ATOM 2800 N N . ALA A 1 347 ? 49.589 25.085 27.601 1.00 50.72 347 ALA A N 1
ATOM 2801 C CA . ALA A 1 347 ? 50.846 25.812 27.782 1.00 50.72 347 ALA A CA 1
ATOM 2802 C C . ALA A 1 347 ? 51.146 26.013 29.278 1.00 50.72 347 ALA A C 1
ATOM 2804 O O . ALA A 1 347 ? 51.068 27.130 29.772 1.00 50.72 347 ALA A O 1
ATOM 2805 N N . ASP A 1 348 ? 51.401 24.920 29.998 1.00 51.22 348 ASP A N 1
ATOM 2806 C CA . ASP A 1 348 ? 52.228 24.921 31.215 1.00 51.22 348 ASP A CA 1
ATOM 2807 C C . ASP A 1 348 ? 52.531 23.462 31.597 1.00 51.22 348 ASP A C 1
ATOM 2809 O O . ASP A 1 348 ? 51.795 22.835 32.355 1.00 51.22 348 ASP A O 1
ATOM 2813 N N . ASP A 1 349 ? 53.558 22.893 30.966 1.00 43.72 349 ASP A N 1
ATOM 2814 C CA . ASP A 1 349 ? 54.498 21.959 31.599 1.00 43.72 349 ASP A CA 1
ATOM 2815 C C . ASP A 1 349 ? 55.713 21.765 30.666 1.00 43.72 349 ASP A C 1
ATOM 2817 O O . ASP A 1 349 ? 55.555 21.625 29.452 1.00 43.72 349 ASP A O 1
ATOM 2821 N N . ASP A 1 350 ? 56.899 21.758 31.281 1.00 42.72 350 ASP A N 1
ATOM 2822 C CA . ASP A 1 350 ? 58.241 21.437 30.757 1.00 42.72 350 ASP A CA 1
ATOM 2823 C C . ASP A 1 350 ? 59.031 22.532 29.995 1.00 42.72 350 ASP A C 1
ATOM 2825 O O . ASP A 1 350 ? 59.139 22.514 28.770 1.00 42.72 350 ASP A O 1
ATOM 2829 N N . GLU A 1 351 ? 59.654 23.466 30.733 1.00 39.12 351 GLU A N 1
ATOM 2830 C CA . GLU A 1 351 ? 61.113 23.468 31.048 1.00 39.12 351 GLU A CA 1
ATOM 2831 C C . GLU A 1 351 ? 61.544 24.663 31.922 1.00 39.12 351 GLU A C 1
ATOM 2833 O O . GLU A 1 351 ? 61.287 25.832 31.546 1.00 39.12 351 GLU A O 1
#

Organism: Nothobranchius kadleci (NCBI:txid1051664)

InterPro domains:
  IPR013087 Zinc finger C2H2-type [PF25420] (228-252)
  IPR013087 Zinc finger C2H2-type [PS00028] (260-280)
  IPR013087 Zinc finger C2H2-type [PS50157] (258-285)
  IPR013087 Zinc finger C2H2-type [SM00355] (231-252)
  IPR013087 Zinc finger C2H2-type [SM00355] (258-280)
  IPR036236 Zinc finger C2H2 superfamily [SSF57667] (229-284)
  IPR052251 Glycosyl Hydrolase and Zinc Finger Regulators [PTHR15507] (2-346)
  IPR057986 Zinc finger protein Rlf/292/654, TPR repeats [PF25580] (2-185)

pLDDT: mean 71.1, std 24.63, range [21.67, 98.25]

Secondary structure (DSSP, 8-state):
-HHHHHHHHHHHHHHHHHHH---HHHHHHHHHHHHHH--SHHHHHHHHHHHHHHHGGGGHHHHHHHHHHHHHS---S-HHHHHHHHHHHHHH-TT-HHHHHHHHHHHHHHS--HHHHHHHHHHHHSPPPPP-GGG-SS-HHHHHHHHHHHHTT-SS-GGG--HHHHHHHHHHHTT----TTTTTHHHHTTTSS--------------------------------PPPPEEE-TTT--EEE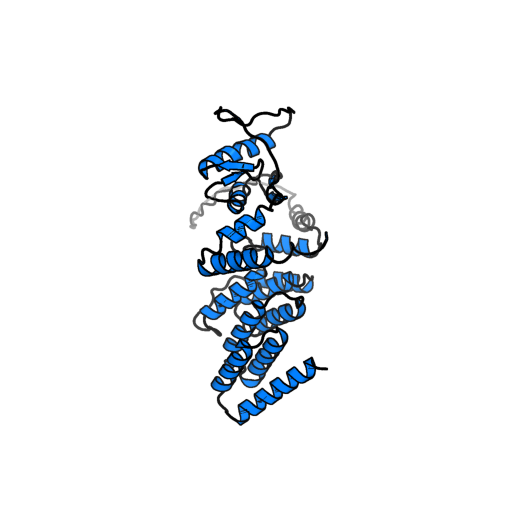TTTHHHHGGGG-BTTBEE-TTT--EESSHHHHHHHHHHHHHHHTS----------PPPPP---------------HHHHHHHHH---HHHHHHHHHHHHHHHTSSS----

Radius of gyration: 33.44 Å; chains: 1; bounding box: 89×65×101 Å

Sequence (351 aa):
QNLYCSWELIQLWSKLQRKLDPSLVSLLERCLQLGAIAKTVQHLLYLVRVIQTEAEDQGVPCSVELCVKILQLPKQDDSELRTSVCKTVSCLLPNDLEVLRACQLTEFLLGPSQESFTCLEELYLRPDHKYDQENEVIPNSLRCELLLALKAYWPFDPEFWDWKTLKCHCKSLLGMKSESEEEEEEMAEKQEKVKQEDVPVVGVKEESESQNRINGGLNIGRQDIKPRPKFSCLICKRSITDIQIIHHSRRHIEDKYFPCPACLETFKGKKDLVIHMRKHIKKKGAPSKKAEMLKEVPKPTEEDDDDMEPGEIPVDPSLMMYYKSTRDPEVLNHIVQQASTMKEKEADDDE

Foldseek 3Di:
DVLVVLLVVLLVVLVVVCVVPVDLVVSLVVLVVVLVVDQALSSLVSSLVSLCVNPNLNSLQSSLVSLLVSLPHDPDPPLVSPLVSLVSNCVSCVPPLLSVLLSLLLNCLSPPDPVSLVSNVVSLPDDDDPDDPVPDSYDPVSVVSSSVSSCVSDPDDPVPDDPVNVNVVSCVVVVNDDPPPPPVVVVVVVPPPDDDDDDDDDDDDDDDDDDDDDDDDDDDDDDDDDDFDWAQFPVPRDIHGLVCQLVVQVVVDDPCWGARRRPRDTHNDSVVNVVVSVVVSVVVPDDDDDDDDDDDDDDDDDDDDDDDDDDDDDDDPVVVVVVVPPPDVVVVVVVVVVVVVVVVPPPDDDD